Protein AF-0000000082826977 (afdb_homodimer)

pLDDT: mean 96.87, std 4.91, range [53.31, 98.94]

InterPro domains:
  IPR000182 GNAT domain [PF13302] (8-151)
  IPR000182 GNAT domain [PS51186] (21-172)
  IPR016181 Acyl-CoA N-acyltransferase [SSF55729] (2-175)
  IPR051531 N-acetyltransferase [PTHR43792] (2-177)

Foldseek 3Di:
DQDDDFKGKDFDDLVCLVLVLVLCVVCVVVVLQWDADDDPCCNDSVNSSVVSVVQVVCVVVVAKTKMFIATPVPRHGFKIKMWHRQDDDPQLETEIDMDGHPVCAPVCSLLRVVLRVVCCSCPVVVGFKYKYWGFPVPVRVVVSQVSSPKDWDDKDQLPDQRPNGRTITTMIMDGRPVVVVD/DQDDDFKGKDFDDLVCLVLVLVLCVVCVVVVLQWDDDDDPCCNDSVNSSVVSVVQVVCVVVVAKTKMFIATPVPRHGFKIKMWHRQDDDPQLETEIDMDGRPVCAPPCSLLRVVLRVVCCSCPVVVGFKYKYWGFPVPVRVVVSQVSSPKDWDDKDQLPDQRPNGRTITTMIMDGRPVVVVD

Radius of gyration: 22.19 Å; Cα contacts (8 Å, |Δi|>4): 682; chains: 2; bounding box: 46×65×46 Å

Sequence (364 aa):
MLKGKTIYVRPLQVENAEENLRLQSENRNFFEQFSMIRADDYYTVEGQRKRITEYQERLENDEEYHFGIFTVSDDTLIGTVSLFQIIRGALQTAFIGYFLDKAHNGKGLMTEAVRLVVDYAFHELKLHRIEAGVMPRNLGSMRVLEKAGFHKEGIARKNVKINGVWEDHQVLAILNPDDEQQMLKGKTIYVRPLQVENAEENLRLQSENRNFFEQFSMIRADDYYTVEGQRKRITEYQERLENDEEYHFGIFTVSDDTLIGTVSLFQIIRGALQTAFIGYFLDKAHNGKGLMTEAVRLVVDYAFHELKLHRIEAGVMPRNLGSMRVLEKAGFHKEGIARKNVKINGVWEDHQVLAILNPDDEQQ

Secondary structure (DSSP, 8-state):
-EE-SSEEEEE--GGGHHHHHHHHHHTHHHHTTSSPPPPGGGGSHHHHHHHHHHHHHHHHTTS-EEEEEEETTT--EEEEEEEEEEE-TT--EEEEEEEE-GGGTTSSHHHHHHHHHHHHHHHTS--SEEEEEE-TT-HHHHHHHHHHT-EEEEEEEEEEEETTEEEEEEEEEEE-HHHHT-/-EE-SSEEEEE--GGGHHHHHHHHHHTHHHHTTSSPPPPGGGGSHHHHHHHHHHHHHHHHTTS-EEEEEEETTT--EEEEEEEEEEE-TTS-EEEEEEEE-GGGTTSSHHHHHHHHHHHHHHHTS--SEEEEEE-TT-HHHHHHHHHHT-EEEEEEEEEEEETTEEEEEEEEEEE-HHHHT-

Organism: NCBI:txid227866

Solvent-accessible surface area (backbone atoms only — not comparable to full-atom values): 19128 Å² total; per-residue (Å²): 123,47,78,63,90,64,37,32,35,36,71,52,46,56,87,41,16,59,57,50,35,50,49,48,59,79,32,38,76,69,53,52,76,80,30,60,83,74,61,87,46,54,84,32,54,66,36,30,30,51,49,34,49,50,41,50,52,31,38,75,65,66,38,30,44,51,24,33,31,24,35,65,88,76,65,44,70,47,31,35,42,30,40,35,75,45,38,69,83,52,44,21,30,29,36,50,52,70,49,65,42,72,92,58,61,94,69,58,56,65,32,54,52,50,41,51,51,51,50,43,39,38,70,74,68,58,31,45,36,42,33,36,72,38,47,75,83,45,52,68,62,51,50,32,41,45,73,53,60,33,44,81,34,35,50,42,73,54,46,38,31,41,84,86,37,66,33,48,22,39,31,31,35,39,66,30,68,83,60,66,79,103,121,48,77,63,94,63,37,33,36,35,70,52,47,53,88,42,16,61,56,50,36,49,50,48,61,78,31,39,74,69,52,49,74,78,30,61,84,74,60,87,45,55,81,34,54,67,36,30,30,52,49,33,48,50,40,48,53,31,38,76,67,66,38,30,44,52,25,34,30,24,33,65,88,76,63,44,71,48,32,37,44,30,40,34,75,44,38,69,81,52,46,20,30,28,34,50,52,72,49,65,42,71,90,58,61,94,68,58,55,66,32,53,52,51,41,52,50,51,49,41,37,38,71,74,68,59,31,46,34,41,33,35,72,39,47,74,84,44,53,67,61,50,50,32,41,46,75,52,62,32,44,80,35,35,50,41,74,54,47,38,31,41,84,86,37,65,33,47,22,39,32,30,36,38,67,30,70,84,58,67,80,103

Nearest PDB structures (foldseek):
  3igr-assembly1_A  TM=9.566E-01  e=1.428E-20  Aliivibrio fischeri ES114
  6c37-assembly1_A  TM=9.287E-01  e=2.397E-19  Mycolicibacterium smegmatis MC2 155
  3fbu-assembly2_A  TM=8.389E-01  e=8.224E-16  Bacillus anthracis str. Sterne
  2vzy-assembly1_D  TM=8.570E-01  e=5.712E-12  Mycobacterium tuberculosis H37Rv
  2vzz-assembly1_D  TM=7.244E-01  e=2.340E-11  Mycobacterium tuberculosis H37Rv

Structure (mmCIF, N/CA/C/O backbone):
data_AF-0000000082826977-model_v1
#
loop_
_entity.id
_entity.type
_entity.pdbx_description
1 polymer 'GNAT family N-acetyltransferase'
#
loop_
_atom_site.group_PDB
_atom_site.id
_atom_site.type_symbol
_atom_site.label_atom_id
_atom_site.label_alt_id
_atom_site.label_comp_id
_atom_site.label_asym_id
_atom_site.label_entity_id
_atom_site.label_seq_id
_atom_site.pdbx_PDB_ins_code
_atom_site.Cartn_x
_atom_site.Cartn_y
_atom_site.Cartn_z
_atom_site.occupancy
_atom_site.B_iso_or_equiv
_atom_site.auth_seq_id
_atom_site.auth_comp_id
_atom_site.auth_asym_id
_atom_site.auth_atom_id
_atom_site.pdbx_PDB_model_num
ATOM 1 N N . MET A 1 1 ? 6.898 14.805 21.734 1 91.25 1 MET A N 1
ATOM 2 C CA . MET A 1 1 ? 6.789 16.062 20.984 1 91.25 1 MET A CA 1
ATOM 3 C C . MET A 1 1 ? 8.008 16.281 20.109 1 91.25 1 MET A C 1
ATOM 5 O O . MET A 1 1 ? 9.141 16.078 20.547 1 91.25 1 MET A O 1
ATOM 9 N N . LEU A 1 2 ? 7.703 16.594 18.797 1 94.25 2 LEU A N 1
ATOM 10 C CA . LEU A 1 2 ? 8.75 16.953 17.844 1 94.25 2 LEU A CA 1
ATOM 11 C C . LEU A 1 2 ? 8.758 18.453 17.562 1 94.25 2 LEU A C 1
ATOM 13 O O . LEU A 1 2 ? 7.809 18.984 17 1 94.25 2 LEU A O 1
ATOM 17 N N . LYS A 1 3 ? 9.82 19.078 17.953 1 96.12 3 LYS A N 1
ATOM 18 C CA . LYS A 1 3 ? 9.859 20.531 17.922 1 96.12 3 LYS A CA 1
ATOM 19 C C . LYS A 1 3 ? 10.656 21.031 16.719 1 96.12 3 LYS A C 1
ATOM 21 O O . LYS A 1 3 ? 11.758 20.547 16.453 1 96.12 3 LYS A O 1
ATOM 26 N N . GLY A 1 4 ? 9.977 21.953 15.977 1 95.94 4 GLY A N 1
ATOM 27 C CA . GLY A 1 4 ? 10.664 22.688 14.93 1 95.94 4 GLY A CA 1
ATOM 28 C C . GLY A 1 4 ? 10.969 24.125 15.312 1 95.94 4 GLY A C 1
ATOM 29 O O . GLY A 1 4 ? 11.281 24.406 16.469 1 95.94 4 GLY A O 1
ATOM 30 N N . LYS A 1 5 ? 11.008 25 14.281 1 95.75 5 LYS A N 1
ATOM 31 C CA . LYS A 1 5 ? 11.289 26.422 14.508 1 95.75 5 LYS A CA 1
ATOM 32 C C . LYS A 1 5 ? 10.016 27.203 14.82 1 95.75 5 LYS A C 1
ATOM 34 O O . LYS A 1 5 ? 9.961 27.938 15.805 1 95.75 5 LYS A O 1
ATOM 39 N N . THR A 1 6 ? 8.992 26.953 13.992 1 96.5 6 THR A N 1
ATOM 40 C CA . THR A 1 6 ? 7.773 27.75 14.078 1 96.5 6 THR A CA 1
ATOM 41 C C . THR A 1 6 ? 6.605 26.875 14.547 1 96.5 6 THR A C 1
ATOM 43 O O . THR A 1 6 ? 5.582 27.406 15.008 1 96.5 6 THR A O 1
ATOM 46 N N . ILE A 1 7 ? 6.789 25.594 14.43 1 98.56 7 ILE A N 1
ATOM 47 C CA . ILE A 1 7 ? 5.719 24.672 14.805 1 98.56 7 ILE A CA 1
ATOM 48 C C . ILE A 1 7 ? 6.301 23.5 15.586 1 98.56 7 ILE A C 1
ATOM 50 O O . ILE A 1 7 ? 7.52 23.312 15.617 1 98.56 7 ILE A O 1
ATOM 54 N N . TYR A 1 8 ? 5.473 22.797 16.266 1 98.5 8 TYR A N 1
ATOM 55 C CA . TYR A 1 8 ? 5.797 21.484 16.797 1 98.5 8 TYR A CA 1
ATOM 56 C C . TYR A 1 8 ? 4.695 20.484 16.484 1 98.5 8 TYR A C 1
ATOM 58 O O . TYR A 1 8 ? 3.57 20.875 16.156 1 98.5 8 TYR A O 1
ATOM 66 N N . VAL A 1 9 ? 5.043 19.234 16.531 1 98.5 9 VAL A N 1
ATOM 67 C CA . VAL A 1 9 ? 4.125 18.141 16.203 1 98.5 9 VAL A CA 1
ATOM 68 C C . VAL A 1 9 ? 4.035 17.172 17.375 1 98.5 9 VAL A C 1
ATOM 70 O O . VAL A 1 9 ? 5.043 16.859 18 1 98.5 9 VAL A O 1
ATOM 73 N N . ARG A 1 10 ? 2.848 16.75 17.641 1 98.44 10 ARG A N 1
ATOM 74 C CA . ARG A 1 10 ? 2.652 15.727 18.656 1 98.44 10 ARG A CA 1
ATOM 75 C C . ARG A 1 10 ? 1.395 14.906 18.375 1 98.44 10 ARG A C 1
ATOM 77 O O . ARG A 1 10 ? 0.475 15.391 17.703 1 98.44 10 ARG A O 1
ATOM 84 N N . PRO A 1 11 ? 1.352 13.664 18.891 1 98.56 11 PRO A N 1
ATOM 85 C CA . PRO A 1 11 ? 0.131 12.883 18.688 1 98.56 11 PRO A CA 1
ATOM 86 C C . PRO A 1 11 ? -1.121 13.594 19.188 1 98.56 11 PRO A C 1
ATOM 88 O O . PRO A 1 11 ? -1.087 14.234 20.234 1 98.56 11 PRO A O 1
ATOM 91 N N . LEU A 1 12 ? -2.166 13.516 18.438 1 98.69 12 LEU A N 1
ATOM 92 C CA . LEU A 1 12 ? -3.436 14.086 18.875 1 98.69 12 LEU A CA 1
ATOM 93 C C . LEU A 1 12 ? -3.945 13.375 20.125 1 98.69 12 LEU A C 1
ATOM 95 O O . LEU A 1 12 ? -3.826 12.148 20.25 1 98.69 12 LEU A O 1
ATOM 99 N N . GLN A 1 13 ? -4.473 14.141 20.969 1 98.19 13 GLN A N 1
ATOM 100 C CA . GLN A 1 13 ? -5.152 13.641 22.156 1 98.19 13 GLN A CA 1
ATOM 101 C C . GLN A 1 13 ? -6.645 13.945 22.109 1 98.19 13 GLN A C 1
ATOM 103 O O . GLN A 1 13 ? -7.078 14.836 21.359 1 98.19 13 GLN A O 1
ATOM 108 N N . VAL A 1 14 ? -7.332 13.18 22.906 1 98.31 14 VAL A N 1
ATOM 109 C CA . VAL A 1 14 ? -8.781 13.336 22.891 1 98.31 14 VAL A CA 1
ATOM 110 C C . VAL A 1 14 ? -9.156 14.781 23.219 1 98.31 14 VAL A C 1
ATOM 112 O O . VAL A 1 14 ? -10.125 15.32 22.688 1 98.31 14 VAL A O 1
ATOM 115 N N . GLU A 1 15 ? -8.359 15.43 23.984 1 97.94 15 GLU A N 1
ATOM 116 C CA . GLU A 1 15 ? -8.586 16.812 24.375 1 97.94 15 GLU A CA 1
ATOM 117 C C . GLU A 1 15 ? -8.484 17.75 23.172 1 97.94 15 GLU A C 1
ATOM 119 O O . GLU A 1 15 ? -8.922 18.906 23.25 1 97.94 15 GLU A O 1
ATOM 124 N N . ASN A 1 16 ? -7.906 17.281 22.109 1 98.56 16 ASN A N 1
ATOM 125 C CA . ASN A 1 16 ? -7.766 18.094 20.906 1 98.56 16 ASN A CA 1
ATOM 126 C C . ASN A 1 16 ? -9.016 18.031 20.031 1 98.56 16 ASN A C 1
ATOM 128 O O . ASN A 1 16 ? -9.086 18.672 18.984 1 98.56 16 ASN A O 1
ATOM 132 N N . ALA A 1 17 ? -10.031 17.344 20.422 1 98.56 17 ALA A N 1
ATOM 133 C CA . ALA A 1 17 ? -11.172 17.016 19.562 1 98.56 17 ALA A CA 1
ATOM 134 C C . ALA A 1 17 ? -11.859 18.281 19.062 1 98.56 17 ALA A C 1
ATOM 136 O O . ALA A 1 17 ? -12.156 18.406 17.875 1 98.56 17 ALA A O 1
ATOM 137 N N . GLU A 1 18 ? -12.078 19.219 19.953 1 98.44 18 GLU A N 1
ATOM 138 C CA . GLU A 1 18 ? -12.773 20.438 19.562 1 98.44 18 GLU A CA 1
ATOM 139 C C . GLU A 1 18 ? -11.93 21.281 18.609 1 98.44 18 GLU A C 1
ATOM 141 O O . GLU A 1 18 ? -12.445 21.828 17.641 1 98.44 18 GLU A O 1
ATOM 146 N N . GLU A 1 19 ? -10.703 21.406 18.922 1 98.38 19 GLU A N 1
ATOM 147 C CA . GLU A 1 19 ? -9.812 22.156 18.047 1 98.38 19 GLU A CA 1
ATOM 148 C C . GLU A 1 19 ? -9.711 21.5 16.672 1 98.38 19 GLU A C 1
ATOM 150 O O . GLU A 1 19 ? -9.68 22.188 15.656 1 98.38 19 GLU A O 1
ATOM 155 N N . ASN A 1 20 ? -9.625 20.188 16.703 1 98.56 20 ASN A N 1
ATOM 156 C CA . ASN A 1 20 ? -9.555 19.469 15.43 1 98.56 20 ASN A CA 1
ATOM 157 C C . ASN A 1 20 ? -10.844 19.641 14.633 1 98.56 20 ASN A C 1
ATOM 159 O O . ASN A 1 20 ? -10.812 19.766 13.406 1 98.56 20 ASN A O 1
ATOM 163 N N . LEU A 1 21 ? -11.953 19.594 15.367 1 98.44 21 LEU A N 1
ATOM 164 C CA . LEU A 1 21 ? -13.227 19.828 14.711 1 98.44 21 LEU A CA 1
ATOM 165 C C . LEU A 1 21 ?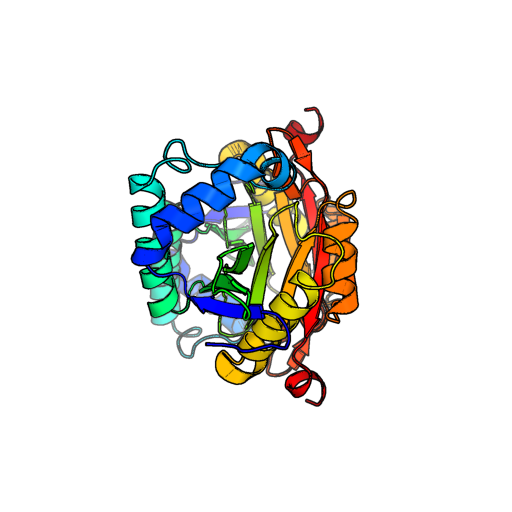 -13.25 21.219 14.055 1 98.44 21 LEU A C 1
ATOM 167 O O . LEU A 1 21 ? -13.688 21.359 12.906 1 98.44 21 LEU A O 1
ATOM 171 N N . ARG A 1 22 ? -12.82 22.172 14.75 1 98.12 22 ARG A N 1
ATOM 172 C CA . ARG A 1 22 ? -12.766 23.531 14.211 1 98.12 22 ARG A CA 1
ATOM 173 C C . ARG A 1 22 ? -11.906 23.594 12.953 1 98.12 22 ARG A C 1
ATOM 175 O O . ARG A 1 22 ? -12.336 24.125 11.922 1 98.12 22 ARG A O 1
ATOM 182 N N . LEU A 1 23 ? -10.742 23.047 13.016 1 98.5 23 LEU A N 1
ATOM 183 C CA . LEU A 1 23 ? -9.812 23 11.891 1 98.5 23 LEU A CA 1
ATOM 184 C C . LEU A 1 23 ? -10.461 22.359 10.672 1 98.5 23 LEU A C 1
ATOM 186 O O . LEU A 1 23 ? -10.422 22.922 9.578 1 98.5 23 LEU A O 1
ATOM 190 N N . GLN A 1 24 ? -11.07 21.172 10.891 1 97.88 24 GLN A N 1
ATOM 191 C CA . GLN A 1 24 ? -11.68 20.422 9.805 1 97.88 24 GLN A CA 1
ATOM 192 C C . GLN A 1 24 ? -12.891 21.141 9.234 1 97.88 24 GLN A C 1
ATOM 194 O O . GLN A 1 24 ? -13.07 21.203 8.016 1 97.88 24 GLN A O 1
ATOM 199 N N . SER A 1 25 ? -13.664 21.75 10.117 1 97.44 25 SER A N 1
ATOM 200 C CA . SER A 1 25 ? -14.891 22.406 9.695 1 97.44 25 SER A CA 1
ATOM 201 C C . SER A 1 25 ? -14.586 23.688 8.922 1 97.44 25 SER A C 1
ATOM 203 O O . SER A 1 25 ? -15.172 23.938 7.867 1 97.44 25 SER A O 1
ATOM 205 N N . GLU A 1 26 ? -13.703 24.438 9.406 1 97.88 26 GLU A N 1
ATOM 206 C CA . GLU A 1 26 ? -13.359 25.703 8.781 1 97.88 26 GLU A CA 1
ATOM 207 C C . GLU A 1 26 ? -12.695 25.484 7.422 1 97.88 26 GLU A C 1
ATOM 209 O O . GLU A 1 26 ? -12.742 26.359 6.555 1 97.88 26 GLU A O 1
ATOM 214 N N . ASN A 1 27 ? -12.086 24.312 7.266 1 97.94 27 ASN A N 1
ATOM 215 C CA . ASN A 1 27 ? -11.344 24.031 6.039 1 97.94 27 ASN A CA 1
ATOM 216 C C . ASN A 1 27 ? -12.008 22.922 5.227 1 97.94 27 ASN A C 1
ATOM 218 O O . ASN A 1 27 ? -11.367 22.312 4.371 1 97.94 27 ASN A O 1
ATOM 222 N N . ARG A 1 28 ? -13.203 22.609 5.5 1 96.44 28 ARG A N 1
ATOM 223 C CA . ARG A 1 28 ? -13.891 21.438 4.941 1 96.44 28 ARG A CA 1
ATOM 224 C C . ARG A 1 28 ? -13.812 21.438 3.42 1 96.44 28 ARG A C 1
ATOM 226 O O . ARG A 1 28 ? -13.359 20.469 2.816 1 96.44 28 ARG A O 1
ATOM 233 N N . ASN A 1 29 ? -14.172 22.562 2.773 1 95.69 29 ASN A N 1
ATOM 234 C CA . ASN A 1 29 ? -14.172 22.641 1.316 1 95.69 29 ASN A CA 1
ATOM 235 C C . ASN A 1 29 ? -12.766 22.5 0.746 1 95.69 29 ASN A C 1
ATOM 237 O O . ASN A 1 29 ? -12.57 21.875 -0.3 1 95.69 29 ASN A O 1
ATOM 241 N N . PHE A 1 30 ? -11.914 2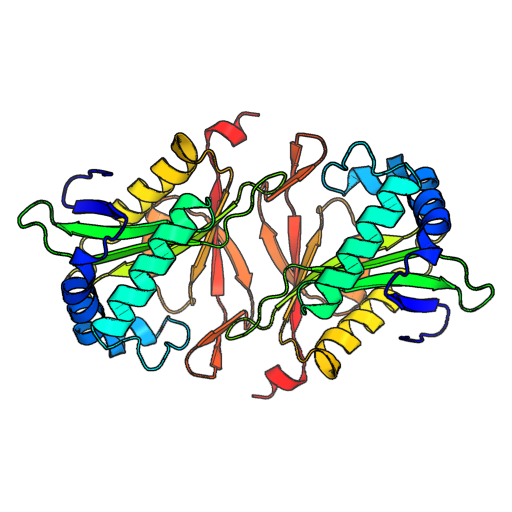3.109 1.435 1 96.62 30 PHE A N 1
ATOM 242 C CA . PHE A 1 30 ? -10.523 23.078 0.984 1 96.62 30 PHE A CA 1
ATOM 243 C C . PHE A 1 30 ? -9.953 21.672 1.115 1 96.62 30 PHE A C 1
ATOM 245 O O . PHE A 1 30 ? -9.359 21.141 0.17 1 96.62 30 PHE A O 1
ATOM 252 N N . PHE A 1 31 ? -10.109 20.984 2.277 1 96.5 31 PHE A N 1
ATOM 253 C CA . PHE A 1 31 ? -9.539 19.656 2.557 1 96.5 31 PHE A CA 1
ATOM 254 C C . PHE A 1 31 ? -10.211 18.594 1.702 1 96.5 31 PHE A C 1
ATOM 256 O O . PHE A 1 31 ? -9.539 17.688 1.201 1 96.5 31 PHE A O 1
ATOM 263 N N . GLU A 1 32 ? -11.445 18.688 1.447 1 94.56 32 GLU A N 1
ATOM 264 C CA . GLU A 1 32 ? -12.203 17.609 0.811 1 94.56 32 GLU A CA 1
ATOM 265 C C . GLU A 1 32 ? -11.906 17.531 -0.685 1 94.56 32 GLU A C 1
ATOM 267 O O . GLU A 1 32 ? -12.258 16.562 -1.345 1 94.56 32 GLU A O 1
ATOM 272 N N . GLN A 1 33 ? -11.211 18.5 -1.229 1 94.25 33 GLN A N 1
ATOM 273 C CA . GLN A 1 33 ? -10.781 18.453 -2.623 1 94.25 33 GLN A CA 1
ATOM 274 C C . GLN A 1 33 ? -9.727 17.359 -2.836 1 94.25 33 GLN A C 1
ATOM 276 O O . GLN A 1 33 ? -9.523 16.906 -3.961 1 94.25 33 GLN A O 1
ATOM 281 N N . PHE A 1 34 ? -9.078 16.984 -1.756 1 93.75 34 PHE A N 1
ATOM 282 C CA . PHE A 1 34 ? -7.938 16.094 -1.896 1 93.75 34 PHE A CA 1
ATOM 283 C C . PHE A 1 34 ? -8.055 14.898 -0.949 1 93.75 34 PHE A C 1
ATOM 285 O O . PHE A 1 34 ? -7.086 14.18 -0.723 1 93.75 34 PHE A O 1
ATOM 292 N N . SER A 1 35 ? -9.195 14.781 -0.372 1 92.31 35 SER A N 1
ATOM 293 C CA . SER A 1 35 ? -9.367 13.734 0.632 1 92.31 35 SER A CA 1
ATOM 294 C C . SER A 1 35 ? -10.398 12.703 0.186 1 92.31 35 SER A C 1
ATOM 296 O O . SER A 1 35 ? -11.273 13 -0.629 1 92.31 35 SER A O 1
ATOM 298 N N . MET A 1 36 ? -10.281 11.492 0.769 1 92.06 36 MET A N 1
ATOM 299 C CA . MET A 1 36 ? -11.32 10.477 0.629 1 92.06 36 MET A CA 1
ATOM 300 C C . MET A 1 36 ? -12.602 10.906 1.346 1 92.06 36 MET A C 1
ATOM 302 O O . MET A 1 36 ? -12.594 11.859 2.125 1 92.06 36 MET A O 1
ATOM 306 N N . ILE A 1 37 ? -13.609 10.297 1.07 1 88.19 37 ILE A N 1
ATOM 307 C CA . ILE A 1 37 ? -14.891 10.625 1.668 1 88.19 37 ILE A CA 1
ATOM 308 C C . ILE A 1 37 ? -14.828 10.422 3.18 1 88.19 37 ILE A C 1
ATOM 310 O O . ILE A 1 37 ? -14.289 9.422 3.656 1 88.19 37 ILE A O 1
ATOM 314 N N . ARG A 1 38 ? -15.438 11.438 3.852 1 90 38 ARG A N 1
ATOM 315 C CA . ARG A 1 38 ? -15.469 11.398 5.312 1 90 38 ARG A CA 1
ATOM 316 C C . ARG A 1 38 ? -16.797 10.836 5.82 1 90 38 ARG A C 1
ATOM 318 O O . ARG A 1 38 ? -17.828 11.031 5.188 1 90 38 ARG A O 1
ATOM 325 N N . ALA A 1 39 ? -16.734 10.242 6.93 1 88.38 39 ALA A N 1
ATOM 326 C CA . ALA A 1 39 ? -17.922 9.695 7.562 1 88.38 39 ALA A CA 1
ATOM 327 C C . ALA A 1 39 ? -18.859 10.812 8.016 1 88.38 39 ALA A C 1
ATOM 329 O O . ALA A 1 39 ? -18.438 11.953 8.188 1 88.38 39 ALA A O 1
ATOM 330 N N . ASP A 1 40 ? -20 10.453 8.297 1 88.25 40 ASP A N 1
ATOM 331 C CA . ASP A 1 40 ? -21.062 11.406 8.633 1 88.25 40 ASP A CA 1
ATOM 332 C C . ASP A 1 40 ? -20.734 12.148 9.93 1 88.25 40 ASP A C 1
ATOM 334 O O . ASP A 1 40 ? -21.078 13.32 10.086 1 88.25 40 ASP A O 1
ATOM 338 N N . ASP A 1 41 ? -20.109 11.445 10.75 1 94.5 41 ASP A N 1
ATOM 339 C CA . ASP A 1 41 ? -19.875 12.023 12.07 1 94.5 41 ASP A CA 1
ATOM 340 C C . ASP A 1 41 ? -18.516 12.695 12.156 1 94.5 41 ASP A C 1
ATOM 342 O O . ASP A 1 41 ? -18.047 13.047 13.242 1 94.5 41 ASP A O 1
ATOM 346 N N . TYR A 1 42 ? -17.922 12.867 11.047 1 96 42 TYR A N 1
ATOM 347 C CA . TYR A 1 42 ? -16.594 13.461 11.008 1 96 42 TYR A CA 1
ATOM 348 C C . TYR A 1 42 ? -16.625 14.906 11.5 1 96 42 TYR A C 1
ATOM 350 O O . TYR A 1 42 ? -15.688 15.367 12.141 1 96 42 TYR A O 1
ATOM 358 N N . TYR A 1 43 ? -17.75 15.516 11.328 1 97.19 43 TYR A N 1
ATOM 359 C CA . TYR A 1 43 ? -17.844 16.938 11.648 1 97.19 43 TYR A CA 1
ATOM 360 C C . TYR A 1 43 ? -18.688 17.156 12.898 1 97.19 43 TYR A C 1
ATOM 362 O O . TYR A 1 43 ? -19.516 18.078 12.938 1 97.19 43 TYR A O 1
ATOM 370 N N . THR A 1 44 ? -18.531 16.297 13.82 1 98 44 THR A N 1
ATOM 371 C CA . THR A 1 44 ? -19.062 16.438 15.172 1 98 44 THR A CA 1
ATOM 372 C C . THR A 1 44 ? -17.969 16.25 16.219 1 98 44 THR A C 1
ATOM 374 O O . THR A 1 44 ? -16.953 15.594 15.945 1 98 44 THR A O 1
ATOM 377 N N . VAL A 1 45 ? -18.188 16.812 17.328 1 97.62 45 VAL A N 1
ATOM 378 C CA . VAL A 1 45 ? -17.188 16.688 18.391 1 97.62 45 VAL A CA 1
ATOM 379 C C . VAL A 1 45 ? -17.094 15.227 18.828 1 97.62 45 VAL A C 1
ATOM 381 O O . VAL A 1 45 ? -15.992 14.711 19.062 1 97.62 45 VAL A O 1
ATOM 384 N N . GLU A 1 46 ? -18.172 14.578 18.922 1 97.81 46 GLU A N 1
ATOM 385 C CA . GLU A 1 46 ? -18.203 13.172 19.297 1 97.81 46 GLU A CA 1
ATOM 386 C C . GLU A 1 46 ? -17.469 12.312 18.281 1 97.81 46 GLU A C 1
ATOM 388 O O . GLU A 1 46 ? -16.734 11.391 18.641 1 97.81 46 GLU A O 1
ATOM 393 N N . GLY A 1 47 ? -17.719 12.602 17.062 1 98.06 47 GLY A N 1
ATOM 394 C CA . GLY A 1 47 ? -17.031 11.891 16 1 98.06 47 GLY A CA 1
ATOM 395 C C . GLY A 1 47 ? -15.523 12.078 16.047 1 98.06 47 GLY A C 1
ATOM 396 O O . GLY A 1 47 ? -14.766 11.125 15.875 1 98.06 47 GLY A O 1
ATOM 397 N N . GLN A 1 48 ? -15.109 13.289 16.281 1 98.25 48 GLN A N 1
ATOM 398 C CA . GLN A 1 48 ? -13.688 13.578 16.391 1 98.25 48 GLN A CA 1
ATOM 399 C C . GLN A 1 48 ? -13.07 12.867 17.594 1 98.25 48 GLN A C 1
ATOM 401 O O . GLN A 1 48 ? -11.984 12.297 17.5 1 98.25 48 GLN A O 1
ATOM 406 N N . ARG A 1 49 ? -13.75 12.906 18.734 1 98.56 49 ARG A N 1
ATOM 407 C CA . ARG A 1 49 ? -13.273 12.219 19.922 1 98.56 49 ARG A CA 1
ATOM 408 C C . ARG A 1 49 ? -13.102 10.719 19.656 1 98.56 49 ARG A C 1
ATOM 410 O O . ARG A 1 49 ? -12.094 10.125 20.062 1 98.56 49 ARG A O 1
ATOM 417 N N . LYS A 1 50 ? -14.094 10.219 19.078 1 98.25 50 LYS A N 1
ATOM 418 C CA . LYS A 1 50 ? -14.047 8.797 18.75 1 98.25 50 LYS A CA 1
ATOM 419 C C . LYS A 1 50 ? -12.852 8.484 17.844 1 98.25 50 LYS A C 1
ATOM 421 O O . LYS A 1 50 ? -12.109 7.535 18.094 1 98.25 50 LYS A O 1
ATOM 426 N N . ARG A 1 51 ? -12.648 9.227 16.828 1 98 51 ARG A N 1
ATOM 427 C CA . ARG A 1 51 ? -11.562 9.008 15.875 1 98 51 ARG A CA 1
ATOM 428 C C . ARG A 1 51 ? -10.203 9.164 16.547 1 98 51 ARG A C 1
ATOM 430 O O . ARG A 1 51 ? -9.305 8.344 16.328 1 98 51 ARG A O 1
ATOM 437 N N . ILE A 1 52 ? -10.07 10.18 17.344 1 98.62 52 ILE A N 1
ATOM 438 C CA . ILE A 1 52 ? -8.789 10.422 18 1 98.62 52 ILE A CA 1
ATOM 439 C C . ILE A 1 52 ? -8.484 9.289 18.969 1 98.62 52 ILE A C 1
ATOM 441 O O . ILE A 1 52 ? -7.336 8.867 19.109 1 98.62 52 ILE A O 1
ATOM 445 N N . THR A 1 53 ? -9.477 8.805 19.641 1 98.62 53 THR A N 1
ATOM 446 C CA . THR A 1 53 ? -9.305 7.641 20.516 1 98.62 53 THR A CA 1
ATOM 447 C C . THR A 1 53 ? -8.82 6.438 19.703 1 98.62 53 THR A C 1
ATOM 449 O O . THR A 1 53 ? -7.906 5.727 20.141 1 98.62 53 THR A O 1
ATOM 452 N N . GLU A 1 54 ? -9.406 6.246 18.594 1 98.25 54 GLU A N 1
ATOM 453 C CA . GLU A 1 54 ? -8.977 5.164 17.719 1 98.25 54 GLU A CA 1
ATOM 454 C C . GLU A 1 54 ? -7.543 5.375 17.234 1 98.25 54 GLU A C 1
ATOM 456 O O . GLU A 1 54 ? -6.777 4.418 17.109 1 98.25 54 GLU A O 1
ATOM 461 N N . TYR A 1 55 ? -7.234 6.629 16.938 1 98.19 55 TYR A N 1
ATOM 462 C CA . TYR A 1 55 ? -5.863 6.945 16.547 1 98.19 55 TYR A CA 1
ATOM 463 C C . TYR A 1 55 ? -4.879 6.535 17.641 1 98.19 55 TYR A C 1
ATOM 465 O O . TYR A 1 55 ? -3.814 5.984 17.344 1 98.19 55 TYR A O 1
ATOM 473 N N . GLN A 1 56 ? -5.23 6.832 18.859 1 97.94 56 GLN A N 1
ATOM 474 C CA . GLN A 1 56 ? -4.363 6.496 19.984 1 97.94 56 GLN A CA 1
ATOM 475 C C . GLN A 1 56 ? -4.176 4.984 20.109 1 97.94 56 GLN A C 1
ATOM 477 O O . GLN A 1 56 ? -3.08 4.512 20.406 1 97.94 56 GLN A O 1
ATOM 482 N N . GLU A 1 57 ? -5.199 4.273 19.891 1 98.12 57 GLU A N 1
ATOM 483 C CA . GLU A 1 57 ? -5.113 2.816 19.906 1 98.12 57 GLU A CA 1
ATOM 484 C C . GLU A 1 57 ? -4.203 2.299 18.797 1 98.12 57 GLU A C 1
ATOM 486 O O . GLU A 1 57 ? -3.391 1.399 19.031 1 98.12 57 GLU A O 1
ATOM 491 N N . ARG A 1 58 ? -4.336 2.842 17.625 1 98 58 ARG A N 1
ATOM 492 C CA . ARG A 1 58 ? -3.52 2.432 16.484 1 98 58 ARG A CA 1
ATOM 493 C C . ARG A 1 58 ? -2.051 2.77 16.719 1 98 58 ARG A C 1
ATOM 495 O O . ARG A 1 58 ? -1.162 2.043 16.266 1 98 58 ARG A O 1
ATOM 502 N N . LEU A 1 59 ? -1.852 3.928 17.344 1 97.81 59 LEU A N 1
ATOM 503 C CA . LEU A 1 59 ? -0.497 4.32 17.719 1 97.81 59 LEU A CA 1
ATOM 504 C C . LEU A 1 59 ? 0.126 3.293 18.656 1 97.81 59 LEU A C 1
ATOM 506 O O . LEU A 1 59 ? 1.26 2.855 18.438 1 97.81 59 LEU A O 1
ATOM 510 N N . GLU A 1 60 ? -0.59 2.818 19.609 1 97.56 60 GLU A N 1
ATOM 511 C CA . GLU A 1 60 ? -0.113 1.836 20.578 1 97.56 60 GLU A CA 1
ATOM 512 C C . GLU A 1 60 ? 0.2 0.504 19.906 1 97.56 60 GLU A C 1
ATOM 514 O O . GLU A 1 60 ? 1.092 -0.226 20.344 1 97.56 60 GLU A O 1
ATOM 519 N N . ASN A 1 61 ? -0.466 0.277 18.859 1 97.69 61 ASN A N 1
ATOM 520 C CA . ASN A 1 61 ? -0.288 -0.984 18.156 1 97.69 61 ASN A CA 1
ATOM 521 C C . ASN A 1 61 ? 0.706 -0.843 17 1 97.69 61 ASN A C 1
ATOM 523 O O . ASN A 1 61 ? 0.854 -1.757 16.188 1 97.69 61 ASN A O 1
ATOM 527 N N . ASP A 1 62 ? 1.3 0.312 16.828 1 98.12 62 ASP A N 1
ATOM 528 C CA . ASP A 1 62 ? 2.301 0.571 15.805 1 98.12 62 ASP A CA 1
ATOM 529 C C . ASP A 1 62 ? 1.701 0.436 14.406 1 98.12 62 ASP A C 1
ATOM 531 O O . ASP A 1 62 ? 2.336 -0.111 13.5 1 98.12 62 ASP A O 1
ATOM 535 N N . GLU A 1 63 ? 0.484 0.891 14.234 1 97.69 63 GLU A N 1
ATOM 536 C CA . GLU A 1 63 ? -0.218 0.761 12.961 1 97.69 63 GLU A CA 1
ATOM 537 C C . GLU A 1 63 ? -0.281 2.098 12.227 1 97.69 63 GLU A C 1
ATOM 539 O O . GLU A 1 63 ? -0.15 2.145 11.008 1 97.69 63 GLU A O 1
ATOM 544 N N . GLU A 1 64 ? -0.512 3.113 12.992 1 98.62 64 GLU A N 1
ATOM 545 C CA . GLU A 1 64 ? -0.623 4.473 12.469 1 98.62 64 GLU A CA 1
ATOM 546 C C . GLU A 1 64 ? -0.222 5.504 13.523 1 98.62 64 GLU A C 1
ATOM 548 O O . GLU A 1 64 ? -0.316 5.242 14.727 1 98.62 64 GLU A O 1
ATOM 553 N N . TYR A 1 65 ? 0.197 6.633 13.109 1 98.69 65 TYR A N 1
ATOM 554 C CA . TYR A 1 65 ? 0.56 7.773 13.938 1 98.69 65 TYR A CA 1
ATOM 555 C C . TYR A 1 65 ? -0.083 9.055 13.414 1 98.69 65 TYR A C 1
ATOM 557 O O . TYR A 1 65 ? 0.206 9.492 12.297 1 98.69 65 TYR A O 1
ATOM 565 N N . HIS A 1 66 ? -0.941 9.625 14.18 1 98.75 66 HIS A N 1
ATOM 566 C CA . HIS A 1 66 ? -1.647 10.844 13.805 1 98.75 66 HIS A CA 1
ATOM 567 C C . HIS A 1 66 ? -1.244 12.016 14.695 1 98.75 66 HIS A C 1
ATOM 569 O O . HIS A 1 66 ? -1.546 12.023 15.891 1 98.75 66 HIS A O 1
AT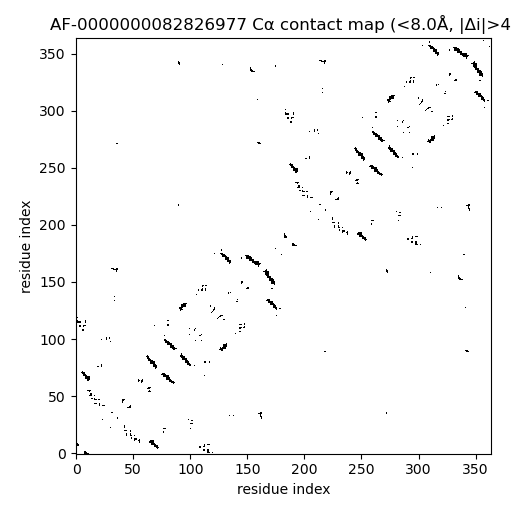OM 575 N N . PHE A 1 67 ? -0.645 12.992 14.086 1 98.81 67 PHE A N 1
ATOM 576 C CA . PHE A 1 67 ? -0.095 14.133 14.805 1 98.81 67 PHE A CA 1
ATOM 577 C C . PHE A 1 67 ? -0.885 15.398 14.492 1 98.81 67 PHE A C 1
ATOM 579 O O . PHE A 1 67 ? -1.348 15.586 13.367 1 98.81 67 PHE A O 1
ATOM 586 N N . GLY A 1 68 ? -0.959 16.203 15.5 1 98.88 68 GLY A N 1
ATOM 587 C CA . GLY A 1 68 ? -1.313 17.594 15.266 1 98.88 68 GLY A CA 1
ATOM 588 C C . GLY A 1 68 ? -0.11 18.484 15.031 1 98.88 68 GLY A C 1
ATOM 589 O O . GLY A 1 68 ? 0.97 18.234 15.57 1 98.88 68 GLY A O 1
ATOM 590 N N . ILE A 1 69 ? -0.316 19.5 14.211 1 98.88 69 ILE A N 1
ATOM 591 C CA . ILE A 1 69 ? 0.664 20.562 14.008 1 98.88 69 ILE A CA 1
ATOM 592 C C . ILE A 1 69 ? 0.252 21.797 14.789 1 98.88 69 ILE A C 1
ATOM 594 O O . ILE A 1 69 ? -0.826 22.359 14.57 1 98.88 69 ILE A O 1
ATOM 598 N N . PHE A 1 70 ? 1.115 22.234 15.648 1 98.81 70 PHE A N 1
ATOM 599 C CA . PHE A 1 70 ? 0.802 23.344 16.547 1 98.81 70 PHE A CA 1
ATOM 600 C C . PHE A 1 70 ? 1.81 24.469 16.375 1 98.81 70 PHE A C 1
ATOM 602 O O . PHE A 1 70 ? 3.01 24.219 16.234 1 98.81 70 PHE A O 1
ATOM 609 N N . THR A 1 71 ? 1.28 25.672 16.391 1 98.06 71 THR A N 1
ATOM 610 C CA . THR A 1 71 ? 2.188 26.812 16.375 1 98.06 71 THR A CA 1
ATOM 611 C C . THR A 1 71 ? 2.9 26.953 17.719 1 98.06 71 THR A C 1
ATOM 613 O O . THR A 1 71 ? 2.285 26.781 18.781 1 98.06 71 THR A O 1
ATOM 616 N N . VAL A 1 72 ? 4.176 27.25 17.641 1 97.25 72 VAL A N 1
ATOM 617 C CA . VAL A 1 72 ? 4.965 27.422 18.859 1 97.25 72 VAL A CA 1
ATOM 618 C C . VAL A 1 72 ? 4.508 28.672 19.594 1 97.25 72 VAL A C 1
ATOM 620 O O . VAL A 1 72 ? 4.488 28.719 20.828 1 97.25 72 VAL A O 1
ATOM 623 N N . SER A 1 73 ? 4.047 29.656 18.891 1 96.19 73 SER A N 1
ATOM 624 C CA . SER A 1 73 ? 3.738 30.984 19.422 1 96.19 73 SER A CA 1
ATOM 625 C C . SER A 1 73 ? 2.518 30.938 20.328 1 96.19 73 SER A C 1
ATOM 627 O O . SER A 1 73 ? 2.48 31.609 21.359 1 96.19 73 SER A O 1
ATOM 629 N N . ASP A 1 74 ? 1.493 30.125 20.016 1 96.56 74 ASP A N 1
ATOM 630 C CA . ASP A 1 74 ? 0.271 30.219 20.812 1 96.56 74 ASP A CA 1
ATOM 631 C C . ASP A 1 74 ? -0.388 28.859 20.969 1 96.56 74 ASP A C 1
ATOM 633 O O . ASP A 1 74 ? -1.547 28.766 21.391 1 96.56 74 ASP A O 1
ATOM 637 N N . ASP A 1 75 ? 0.277 27.781 20.516 1 97.12 75 ASP A N 1
ATOM 638 C CA . ASP A 1 75 ? -0.158 26.406 20.719 1 97.12 75 ASP A CA 1
ATOM 639 C C . ASP A 1 75 ? -1.466 26.125 19.984 1 97.12 75 ASP A C 1
ATOM 641 O O . ASP A 1 75 ? -2.311 25.375 20.453 1 97.12 75 ASP A O 1
ATOM 645 N N . THR A 1 76 ? -1.621 26.797 18.844 1 97.75 76 THR A N 1
ATOM 646 C CA . THR A 1 76 ? -2.83 26.609 18.047 1 97.75 76 THR A CA 1
ATOM 647 C C . THR A 1 76 ? -2.672 25.438 17.078 1 97.75 76 THR A C 1
ATOM 649 O O . THR A 1 76 ? -1.638 25.297 16.422 1 97.75 76 THR A O 1
ATOM 652 N N . LEU A 1 77 ? -3.699 24.531 17.078 1 98.75 77 LEU A N 1
ATOM 653 C CA . LEU A 1 77 ? -3.723 23.453 16.094 1 98.75 77 LEU A CA 1
ATOM 654 C C . LEU A 1 77 ? -4.02 24 14.695 1 98.75 77 LEU A C 1
ATOM 656 O O . LEU A 1 77 ? -5.117 24.5 14.438 1 98.75 77 LEU A O 1
ATOM 660 N N . ILE A 1 78 ? -3.025 23.875 13.75 1 98.81 78 ILE A N 1
ATOM 661 C CA . ILE A 1 78 ? -3.211 24.516 12.453 1 98.81 78 ILE A CA 1
ATOM 662 C C . ILE A 1 78 ? -3.156 23.469 11.344 1 98.81 78 ILE A C 1
ATOM 664 O O . ILE A 1 78 ? -3.25 23.797 10.164 1 98.81 78 ILE A O 1
ATOM 668 N N . GLY A 1 79 ? -2.949 22.188 11.664 1 98.81 79 GLY A N 1
ATOM 669 C CA . GLY A 1 79 ? -2.881 21.109 10.68 1 98.81 79 GLY A CA 1
ATOM 670 C C . GLY A 1 79 ? -2.635 19.75 11.297 1 98.81 79 GLY A C 1
ATOM 671 O O . GLY A 1 79 ? -2.568 19.625 12.523 1 98.81 79 GLY A O 1
ATOM 672 N N . THR A 1 80 ? -2.607 18.75 10.477 1 98.81 80 THR A N 1
ATOM 673 C CA . THR A 1 80 ? -2.305 17.391 10.883 1 98.81 80 THR A CA 1
ATOM 674 C C . THR A 1 80 ? -1.319 16.734 9.914 1 98.81 80 THR A C 1
ATOM 676 O O . THR A 1 80 ? -1.255 17.109 8.742 1 98.81 80 THR A O 1
ATOM 679 N N . VAL A 1 81 ? -0.541 15.891 10.375 1 98.88 81 VAL A N 1
ATOM 680 C CA . VAL A 1 81 ? 0.336 15.031 9.586 1 98.88 81 VAL A CA 1
ATOM 681 C C . VAL A 1 81 ? 0.322 13.609 10.164 1 98.88 81 VAL A C 1
ATOM 683 O O . VAL A 1 81 ? 0.394 13.43 11.375 1 98.88 81 VAL A O 1
ATOM 686 N N . SER A 1 82 ? 0.187 12.633 9.297 1 98.75 82 SER A N 1
ATOM 687 C CA . SER A 1 82 ? -0.013 11.266 9.766 1 98.75 82 SER A CA 1
ATOM 688 C C . SER A 1 82 ? 0.851 10.281 8.992 1 98.75 82 SER A C 1
ATOM 690 O O . SER A 1 82 ? 1.133 10.492 7.809 1 98.75 82 SER A O 1
ATOM 692 N N . LEU A 1 83 ? 1.345 9.281 9.633 1 98.81 83 LEU A N 1
ATOM 693 C CA . LEU A 1 83 ? 1.862 8.047 9.055 1 98.81 83 LEU A CA 1
ATOM 694 C C . LEU A 1 83 ? 0.832 6.926 9.156 1 98.81 83 LEU A C 1
ATOM 696 O O . LEU A 1 83 ? 0.343 6.625 10.25 1 98.81 83 LEU A O 1
ATOM 700 N N . PHE A 1 84 ? 0.5 6.309 8.055 1 98 84 PHE A N 1
ATOM 701 C CA . PHE A 1 84 ? -0.525 5.273 8.086 1 98 84 PHE A CA 1
ATOM 702 C C . PHE A 1 84 ? -0.152 4.117 7.164 1 98 84 PHE A C 1
ATOM 704 O O . PHE A 1 84 ? 0.804 4.211 6.395 1 98 84 PHE A O 1
ATOM 711 N N . GLN A 1 85 ? -0.839 2.98 7.379 1 96.69 85 GLN A N 1
ATOM 712 C CA . GLN A 1 85 ? -0.526 1.739 6.676 1 96.69 85 GLN A CA 1
ATOM 713 C C . GLN A 1 85 ? 0.925 1.329 6.906 1 96.69 85 GLN A C 1
ATOM 715 O O . GLN A 1 85 ? 1.656 1.051 5.953 1 96.69 85 GLN A O 1
ATOM 720 N N . ILE A 1 86 ? 1.321 1.369 8.133 1 98.06 86 ILE A N 1
ATOM 721 C CA . ILE A 1 86 ? 2.672 0.939 8.484 1 98.06 86 ILE A CA 1
ATOM 722 C C . ILE A 1 86 ? 2.801 -0.568 8.281 1 98.06 86 ILE A C 1
ATOM 724 O O . ILE A 1 86 ? 1.956 -1.338 8.742 1 98.06 86 ILE A O 1
ATOM 728 N N . ILE A 1 87 ? 3.729 -0.953 7.574 1 96.88 87 ILE A N 1
ATOM 729 C CA . ILE A 1 87 ? 4.051 -2.361 7.375 1 96.88 87 ILE A CA 1
ATOM 730 C C . ILE A 1 87 ? 5.48 -2.635 7.84 1 96.88 87 ILE A C 1
ATOM 732 O O . ILE A 1 87 ? 6.41 -1.92 7.457 1 96.88 87 ILE A O 1
ATOM 736 N N . ARG A 1 88 ? 5.562 -3.598 8.719 1 97.06 88 ARG A N 1
ATOM 737 C CA . ARG A 1 88 ? 6.867 -3.998 9.234 1 97.06 88 ARG A CA 1
ATOM 738 C C . ARG A 1 88 ? 7.43 -5.176 8.445 1 97.06 88 ARG A C 1
ATOM 740 O O . ARG A 1 88 ? 6.895 -5.535 7.395 1 97.06 88 ARG A O 1
ATOM 747 N N . GLY A 1 89 ? 8.586 -5.723 8.969 1 95.19 89 GLY A N 1
ATOM 748 C CA . GLY A 1 89 ? 9.211 -6.844 8.281 1 95.19 89 GLY A CA 1
ATOM 749 C C . GLY A 1 89 ? 10.031 -6.422 7.082 1 95.19 89 GLY A C 1
ATOM 750 O O . GLY A 1 89 ? 10.891 -5.543 7.188 1 95.19 89 GLY A O 1
ATOM 751 N N . ALA A 1 90 ? 9.711 -7.07 5.934 1 95.38 90 ALA A N 1
ATOM 752 C CA . ALA A 1 90 ? 10.562 -6.91 4.758 1 95.38 90 ALA A CA 1
ATOM 753 C C . ALA A 1 90 ? 10.273 -5.59 4.047 1 95.38 90 ALA A C 1
ATOM 755 O O . ALA A 1 90 ? 10.984 -5.207 3.119 1 95.38 90 ALA A O 1
ATOM 756 N N . LEU A 1 91 ? 9.273 -4.832 4.469 1 96.25 91 LEU A N 1
ATOM 757 C CA . LEU A 1 91 ? 8.93 -3.6 3.764 1 96.25 91 LEU A CA 1
ATOM 758 C C . LEU A 1 91 ? 9.344 -2.379 4.578 1 96.25 91 LEU A C 1
ATOM 760 O O . LEU A 1 91 ? 9.797 -1.377 4.016 1 96.25 91 LEU A O 1
ATOM 764 N N . GLN A 1 92 ? 9.062 -2.396 6 1 97.75 92 GLN A N 1
ATOM 765 C CA . GLN A 1 92 ? 9.383 -1.279 6.883 1 97.75 92 GLN A CA 1
ATOM 766 C C . GLN A 1 92 ? 8.977 0.051 6.254 1 97.75 92 GLN A C 1
ATOM 768 O O . GLN A 1 92 ? 9.805 0.948 6.094 1 97.75 92 GLN A O 1
ATOM 773 N N . THR A 1 93 ? 7.723 0.195 5.91 1 98.5 93 THR A N 1
ATOM 774 C CA . THR A 1 93 ? 7.227 1.318 5.125 1 98.5 93 THR A CA 1
ATOM 775 C C . THR A 1 93 ? 5.977 1.918 5.762 1 98.5 93 THR A C 1
ATOM 777 O O . THR A 1 93 ? 5.336 1.282 6.605 1 98.5 93 THR A O 1
ATOM 780 N N . ALA A 1 94 ? 5.66 3.145 5.441 1 98.75 94 ALA A N 1
ATOM 781 C CA . ALA A 1 94 ? 4.41 3.832 5.75 1 98.75 94 ALA A CA 1
ATOM 782 C C . ALA A 1 94 ? 4.055 4.844 4.664 1 98.75 94 ALA A C 1
ATOM 784 O O . ALA A 1 94 ? 4.918 5.258 3.885 1 98.75 94 ALA A O 1
ATOM 785 N N . PHE A 1 95 ? 2.818 5.211 4.617 1 98.69 95 PHE A N 1
ATOM 786 C CA . PHE A 1 95 ? 2.387 6.383 3.861 1 98.69 95 PHE A CA 1
ATOM 787 C C . PHE A 1 95 ? 2.307 7.609 4.762 1 98.69 95 PHE A C 1
ATOM 789 O O . PHE A 1 95 ? 2.082 7.484 5.969 1 98.69 95 PHE A O 1
ATOM 796 N N . ILE A 1 96 ? 2.555 8.75 4.164 1 98.88 96 ILE A N 1
ATOM 797 C CA . ILE A 1 96 ? 2.389 10 4.895 1 98.88 96 ILE A CA 1
ATOM 798 C C . ILE A 1 96 ? 1.28 10.836 4.254 1 98.88 96 ILE A C 1
ATOM 800 O O . ILE A 1 96 ? 1.141 10.852 3.029 1 98.88 96 ILE A O 1
ATOM 804 N N . GLY A 1 97 ? 0.437 11.422 4.969 1 98.56 97 GLY A N 1
ATOM 805 C CA . GLY A 1 97 ? -0.588 12.375 4.574 1 98.56 97 GLY A CA 1
ATOM 806 C C . GLY A 1 97 ? -0.713 13.547 5.527 1 98.56 97 GLY A C 1
ATOM 807 O O . GLY A 1 97 ? -0.364 13.438 6.707 1 98.56 97 GLY A O 1
ATOM 808 N N . TYR A 1 98 ? -1.249 14.648 5.027 1 98.75 98 TYR A N 1
ATOM 809 C CA . TYR A 1 98 ? -1.272 15.836 5.875 1 98.75 98 TYR A CA 1
ATOM 810 C C . TYR A 1 98 ? -2.279 16.859 5.355 1 98.75 98 TYR A C 1
ATOM 812 O O . TYR A 1 98 ? -2.617 16.859 4.168 1 98.75 98 TYR A O 1
ATOM 820 N N . PHE A 1 99 ? -2.709 17.656 6.25 1 98.5 99 PHE A N 1
ATOM 821 C CA . PHE A 1 99 ? -3.568 18.812 5.988 1 98.5 99 PHE A CA 1
ATOM 822 C C . PHE A 1 99 ? -3.098 20.031 6.77 1 98.5 99 PHE A C 1
ATOM 824 O O . PHE A 1 99 ? -2.709 19.922 7.934 1 98.5 99 PHE A O 1
ATOM 831 N N . LEU A 1 100 ? -3.113 21.156 6.133 1 98.75 100 LEU A N 1
ATOM 832 C CA . LEU A 1 100 ? -2.771 22.422 6.762 1 98.75 100 LEU A CA 1
ATOM 833 C C . LEU A 1 100 ? -3.883 23.453 6.562 1 98.75 100 LEU A C 1
ATOM 835 O O . LEU A 1 100 ? -4.434 23.562 5.465 1 98.75 100 LEU A O 1
ATOM 839 N N . ASP A 1 101 ? -4.176 24.156 7.594 1 98.69 101 ASP A N 1
ATOM 840 C CA . ASP A 1 101 ? -5.113 25.266 7.488 1 98.69 101 ASP A CA 1
ATOM 841 C C . ASP A 1 101 ? -4.777 26.156 6.297 1 98.69 101 ASP A C 1
ATOM 843 O O . ASP A 1 101 ? -3.646 26.625 6.16 1 98.69 101 ASP A O 1
ATOM 847 N N . LYS A 1 102 ? -5.766 26.375 5.488 1 98.12 102 LYS A N 1
ATOM 848 C CA . LYS A 1 102 ? -5.582 27.156 4.273 1 98.12 102 LYS A CA 1
ATOM 849 C C . LYS A 1 102 ? -4.949 28.516 4.586 1 98.12 102 LYS A C 1
ATOM 851 O O . LYS A 1 102 ? -4.105 29 3.832 1 98.12 102 LYS A O 1
ATOM 856 N N . ALA A 1 103 ? -5.281 29.094 5.684 1 97.69 103 ALA A N 1
ATOM 857 C CA . ALA A 1 103 ? -4.805 30.406 6.082 1 97.69 103 ALA A CA 1
ATOM 858 C C . ALA A 1 103 ? -3.305 30.391 6.355 1 97.69 103 ALA A C 1
ATOM 860 O O . ALA A 1 103 ? -2.67 31.453 6.434 1 97.69 103 ALA A O 1
ATOM 861 N N . HIS A 1 104 ? -2.729 29.266 6.504 1 97.62 104 HIS A N 1
ATOM 862 C CA . HIS A 1 104 ? -1.319 29.141 6.859 1 97.62 104 HIS A CA 1
ATOM 863 C C . HIS A 1 104 ? -0.499 28.609 5.695 1 97.62 104 HIS A C 1
ATOM 865 O O . HIS A 1 104 ? 0.682 28.281 5.855 1 97.62 104 HIS A O 1
ATOM 871 N N . ASN A 1 105 ? -1.085 28.469 4.523 1 96.81 105 ASN A N 1
ATOM 872 C CA . ASN A 1 105 ? -0.398 27.938 3.348 1 96.81 105 ASN A CA 1
ATOM 873 C C . ASN A 1 105 ? 0.688 28.891 2.861 1 96.81 105 ASN A C 1
ATOM 875 O O . ASN A 1 105 ? 0.602 30.109 3.082 1 96.81 105 ASN A O 1
ATOM 879 N N . GLY A 1 106 ? 1.693 28.312 2.256 1 95.81 106 GLY A N 1
ATOM 880 C CA . GLY A 1 106 ? 2.68 29.109 1.55 1 95.81 106 GLY A CA 1
ATOM 881 C C . GLY A 1 106 ? 3.738 29.703 2.463 1 95.81 106 GLY A C 1
ATOM 882 O O . GLY A 1 106 ? 4.449 30.641 2.082 1 95.81 106 GLY A O 1
ATOM 883 N N . LYS A 1 107 ? 3.844 29.156 3.691 1 96.31 107 LYS A N 1
ATOM 884 C CA . LYS A 1 107 ? 4.773 29.719 4.668 1 96.31 107 LYS A CA 1
ATOM 885 C C . LYS A 1 107 ? 5.855 28.703 5.039 1 96.31 107 LYS A C 1
ATOM 887 O O . LYS A 1 107 ? 6.637 28.938 5.965 1 96.31 107 LYS A O 1
ATOM 892 N N . GLY A 1 108 ? 5.812 27.547 4.418 1 97.69 108 GLY A N 1
ATOM 893 C CA . GLY A 1 108 ? 6.812 26.516 4.668 1 97.69 108 GLY A CA 1
ATOM 894 C C . GLY A 1 108 ? 6.52 25.688 5.902 1 97.69 108 GLY A C 1
ATOM 895 O O . GLY A 1 108 ? 7.324 24.844 6.289 1 97.69 108 GLY A O 1
ATOM 896 N N . LEU A 1 109 ? 5.383 25.906 6.523 1 98.38 109 LEU A N 1
ATOM 897 C CA . LEU A 1 109 ? 5.047 25.25 7.785 1 98.38 109 LEU A CA 1
ATOM 898 C C . LEU A 1 109 ? 4.844 23.75 7.59 1 98.38 109 LEU A C 1
ATOM 900 O O . LEU A 1 109 ? 5.32 22.953 8.391 1 98.38 109 LEU A O 1
ATOM 904 N N . MET A 1 110 ? 4.184 23.391 6.535 1 98.75 110 MET A N 1
ATOM 905 C CA . MET A 1 110 ? 3.943 21.969 6.309 1 98.75 110 MET A CA 1
ATOM 906 C C . MET A 1 110 ? 5.242 21.25 5.961 1 98.75 110 MET A C 1
ATOM 908 O O . MET A 1 110 ? 5.449 20.094 6.363 1 98.75 110 MET A O 1
ATOM 912 N N . THR A 1 111 ? 6.137 21.891 5.168 1 98.75 111 THR A N 1
ATOM 913 C CA . THR A 1 111 ? 7.441 21.297 4.895 1 98.75 111 THR A CA 1
ATOM 914 C C . THR A 1 111 ? 8.18 21 6.191 1 98.75 111 THR A C 1
ATOM 916 O O . THR A 1 111 ? 8.75 19.906 6.352 1 98.75 111 THR A O 1
ATOM 919 N N . GLU A 1 112 ? 8.117 21.969 7.105 1 98.69 112 GLU A N 1
ATOM 920 C CA . GLU A 1 112 ? 8.742 21.766 8.406 1 98.69 112 GLU A CA 1
ATOM 921 C C . GLU A 1 112 ? 8.125 20.578 9.148 1 98.69 112 GLU A C 1
ATOM 923 O O . GLU A 1 112 ? 8.844 19.75 9.695 1 98.69 112 GLU A O 1
ATOM 928 N N . ALA A 1 113 ? 6.816 20.406 9.156 1 98.88 113 ALA A N 1
ATOM 929 C CA . ALA A 1 113 ? 6.109 19.328 9.828 1 98.88 113 ALA A CA 1
ATOM 930 C C . ALA A 1 113 ? 6.461 17.984 9.219 1 98.88 113 ALA A C 1
ATOM 932 O O . ALA A 1 113 ? 6.754 17.016 9.938 1 98.88 113 ALA A O 1
ATOM 933 N N . VAL A 1 114 ? 6.473 17.938 7.891 1 98.88 114 VAL A N 1
ATOM 934 C CA . VAL A 1 114 ? 6.773 16.703 7.176 1 98.88 114 VAL A CA 1
ATOM 935 C C . VAL A 1 114 ? 8.203 16.25 7.48 1 98.88 114 VAL A C 1
ATOM 937 O O . VAL A 1 114 ? 8.453 15.07 7.734 1 98.88 114 VAL A O 1
ATOM 940 N N . ARG A 1 115 ? 9.133 17.188 7.512 1 98.81 115 ARG A N 1
ATOM 941 C CA . ARG A 1 115 ? 10.516 16.844 7.828 1 98.81 115 ARG A CA 1
ATOM 942 C C . ARG A 1 115 ? 10.641 16.281 9.234 1 98.81 115 ARG A C 1
ATOM 944 O O . ARG A 1 115 ? 11.375 15.312 9.461 1 98.81 115 ARG A O 1
ATOM 951 N N . LEU A 1 116 ? 9.914 16.875 10.195 1 98.81 116 LEU A N 1
ATOM 952 C CA . LEU A 1 116 ? 9.93 16.391 11.57 1 98.81 116 LEU A CA 1
ATOM 953 C C . LEU A 1 116 ? 9.414 14.961 11.641 1 98.81 116 LEU A C 1
ATOM 955 O O . LEU A 1 116 ? 10.016 14.109 12.289 1 98.81 116 LEU A O 1
ATOM 959 N N . VAL A 1 117 ? 8.344 14.664 10.945 1 98.88 117 VAL A N 1
ATOM 960 C CA . VAL A 1 117 ? 7.699 13.359 11.031 1 98.88 117 VAL A CA 1
ATOM 961 C C . VAL A 1 117 ? 8.531 12.32 10.273 1 98.88 117 VAL A C 1
ATOM 963 O O . VAL A 1 117 ? 8.648 11.172 10.703 1 98.88 117 VAL A O 1
ATOM 966 N N . VAL A 1 118 ? 9.141 12.758 9.156 1 98.81 118 VAL A N 1
ATOM 967 C CA . VAL A 1 118 ? 10.016 11.867 8.406 1 98.81 118 VAL A CA 1
ATOM 968 C C . VAL A 1 118 ? 11.219 11.484 9.266 1 98.81 118 VAL A C 1
ATOM 970 O O . VAL A 1 118 ? 11.594 10.312 9.328 1 98.81 118 VAL A O 1
ATOM 973 N N . ASP A 1 119 ? 11.766 12.469 9.945 1 98.5 119 ASP A N 1
ATOM 974 C CA . ASP A 1 119 ? 12.883 12.203 10.852 1 98.5 119 ASP A CA 1
ATOM 975 C C . ASP A 1 119 ? 12.484 11.234 11.953 1 98.5 119 ASP A C 1
ATOM 977 O O . ASP A 1 119 ? 13.211 10.289 12.25 1 98.5 119 ASP A O 1
ATOM 981 N N . TYR A 1 120 ? 11.375 11.422 12.57 1 98.75 120 TYR A N 1
ATOM 982 C CA . TYR A 1 120 ? 10.836 10.539 13.594 1 98.75 120 TYR A CA 1
ATOM 983 C C . TYR A 1 120 ? 10.641 9.125 13.047 1 98.75 120 TYR A C 1
ATOM 985 O O . TYR A 1 120 ? 11.008 8.148 13.695 1 98.75 120 TYR A O 1
ATOM 993 N N . ALA A 1 121 ? 10.055 9.023 11.844 1 98.75 121 ALA A N 1
ATOM 994 C CA . ALA A 1 121 ? 9.797 7.738 11.203 1 98.75 121 ALA A CA 1
ATOM 995 C C . ALA A 1 121 ? 11.094 6.957 10.992 1 98.75 121 ALA A C 1
ATOM 997 O O . ALA A 1 121 ? 11.141 5.75 11.227 1 98.75 121 ALA A O 1
ATOM 998 N N . PHE A 1 122 ? 12.195 7.656 10.57 1 98.5 122 PHE A N 1
ATOM 999 C CA . PHE A 1 122 ? 13.445 6.996 10.227 1 98.5 122 PHE A CA 1
ATOM 1000 C C . PHE A 1 122 ? 14.258 6.68 11.477 1 98.5 122 PHE A C 1
ATOM 1002 O O . PHE A 1 122 ? 14.859 5.613 11.578 1 98.5 122 PHE A O 1
ATOM 1009 N N . HIS A 1 123 ? 14.18 7.516 12.492 1 97.69 123 HIS A N 1
ATOM 1010 C CA . HIS A 1 123 ? 15.133 7.367 13.578 1 97.69 123 HIS A CA 1
ATOM 1011 C C . HIS A 1 123 ? 14.484 6.746 14.812 1 97.69 123 HIS A C 1
ATOM 1013 O O . HIS A 1 123 ? 15.133 6.02 15.562 1 97.69 123 HIS A O 1
ATOM 1019 N N . GLU A 1 124 ? 13.234 7.059 15.055 1 97.81 124 GLU A N 1
ATOM 1020 C CA . GLU A 1 124 ? 12.539 6.492 16.203 1 97.81 124 GLU A CA 1
ATOM 1021 C C . GLU A 1 124 ? 11.773 5.227 15.828 1 97.81 124 GLU A C 1
ATOM 1023 O O . GLU A 1 124 ? 11.883 4.207 16.516 1 97.81 124 GLU A O 1
ATOM 1028 N N . LEU A 1 125 ? 11.047 5.27 14.719 1 98.19 125 LEU A N 1
ATOM 1029 C CA . LEU A 1 125 ? 10.258 4.113 14.305 1 98.19 125 LEU A CA 1
ATOM 1030 C C . LEU A 1 125 ? 11.102 3.137 13.492 1 98.19 125 LEU A C 1
ATOM 1032 O O . LEU A 1 125 ? 10.672 2.012 13.227 1 98.19 125 LEU A O 1
ATOM 1036 N N . LYS A 1 126 ? 12.234 3.57 12.984 1 98 126 LYS A N 1
ATOM 1037 C CA . LYS A 1 126 ? 13.203 2.746 12.266 1 98 126 LYS A CA 1
ATOM 1038 C C . LYS A 1 126 ? 12.625 2.238 10.953 1 98 126 LYS A C 1
ATOM 1040 O O . LYS A 1 126 ? 12.898 1.107 10.547 1 98 126 LYS A O 1
ATOM 1045 N N . LEU A 1 127 ? 11.781 3.027 10.375 1 98.62 127 LEU A N 1
ATOM 1046 C CA . LEU A 1 127 ? 11.266 2.691 9.047 1 98.62 127 LEU A CA 1
ATOM 1047 C C . LEU A 1 127 ? 12.336 2.895 7.984 1 98.62 127 LEU A C 1
ATOM 1049 O O . LEU A 1 127 ? 13.25 3.701 8.164 1 98.62 127 LEU A O 1
ATOM 1053 N N . HIS A 1 128 ? 12.227 2.205 6.859 1 98.56 128 HIS A N 1
ATOM 1054 C CA . HIS A 1 128 ? 13.148 2.256 5.73 1 98.56 128 HIS A CA 1
ATOM 1055 C C . HIS A 1 128 ? 12.664 3.244 4.672 1 98.56 128 HIS A C 1
ATOM 1057 O O . HIS A 1 128 ? 13.477 3.918 4.031 1 98.56 128 HIS A O 1
ATOM 1063 N N . ARG A 1 129 ? 11.398 3.326 4.5 1 98.56 129 ARG A N 1
ATOM 1064 C CA . ARG A 1 129 ? 10.812 4.008 3.352 1 98.56 129 ARG A CA 1
ATOM 1065 C C . ARG A 1 129 ? 9.477 4.656 3.719 1 98.56 129 ARG A C 1
ATOM 1067 O O . ARG A 1 129 ? 8.664 4.055 4.422 1 98.56 129 ARG A O 1
ATOM 1074 N N . ILE A 1 130 ? 9.242 5.91 3.312 1 98.94 130 ILE A N 1
ATOM 1075 C CA . ILE A 1 130 ? 7.965 6.594 3.451 1 98.94 130 ILE A CA 1
ATOM 1076 C C . ILE A 1 130 ? 7.438 6.988 2.072 1 98.94 130 ILE A C 1
ATOM 1078 O O . ILE A 1 130 ? 8.195 7.473 1.227 1 98.94 130 ILE A O 1
ATOM 1082 N N . GLU A 1 131 ? 6.16 6.719 1.844 1 98.88 131 GLU A N 1
ATOM 1083 C CA . GLU A 1 131 ? 5.547 7.008 0.551 1 98.88 131 GLU A CA 1
ATOM 1084 C C . GLU A 1 131 ? 4.406 8.016 0.694 1 98.88 131 GLU A C 1
ATOM 1086 O O . GLU A 1 131 ? 3.826 8.156 1.772 1 98.88 131 GLU A O 1
ATOM 1091 N N . ALA A 1 132 ? 4.137 8.672 -0.374 1 98.81 132 ALA A N 1
ATOM 1092 C CA . ALA A 1 132 ? 3.002 9.586 -0.464 1 98.81 132 ALA A CA 1
ATOM 1093 C C . ALA A 1 132 ? 2.385 9.562 -1.859 1 98.81 132 ALA A C 1
ATOM 1095 O O . ALA A 1 132 ? 3.076 9.297 -2.846 1 98.81 132 ALA A O 1
ATOM 1096 N N . GLY A 1 133 ? 1.149 9.734 -1.929 1 98.44 133 GLY A N 1
ATOM 1097 C CA . GLY A 1 133 ? 0.416 9.969 -3.164 1 98.44 133 GLY A CA 1
ATOM 1098 C C . GLY A 1 133 ? -0.23 11.336 -3.227 1 98.44 133 GLY A C 1
ATOM 1099 O O . GLY A 1 133 ? -0.946 11.734 -2.305 1 98.44 133 GLY A O 1
ATOM 1100 N N . VAL A 1 134 ? 0.023 12.031 -4.289 1 98.62 134 VAL A N 1
ATOM 1101 C CA . VAL A 1 134 ? -0.48 13.398 -4.426 1 98.62 134 VAL A CA 1
ATOM 1102 C C . VAL A 1 134 ? -1.226 13.547 -5.746 1 98.62 134 VAL A C 1
ATOM 1104 O O . VAL A 1 134 ? -0.714 13.156 -6.801 1 98.62 134 VAL A O 1
ATOM 1107 N N . MET A 1 135 ? -2.428 14.07 -5.66 1 98.19 135 MET A N 1
ATOM 1108 C CA . MET A 1 135 ? -3.057 14.438 -6.926 1 98.19 135 MET A CA 1
ATOM 1109 C C . MET A 1 135 ? -2.184 15.414 -7.703 1 98.19 135 MET A C 1
ATOM 1111 O O . MET A 1 135 ? -1.729 16.422 -7.156 1 98.19 135 MET A O 1
ATOM 1115 N N . PRO A 1 136 ? -1.989 15.203 -8.969 1 97.81 136 PRO A N 1
ATOM 1116 C CA . PRO A 1 136 ? -1.054 16.016 -9.75 1 97.81 136 PRO A CA 1
ATOM 1117 C C . PRO A 1 136 ? -1.396 17.5 -9.719 1 97.81 136 PRO A C 1
ATOM 1119 O O . PRO A 1 136 ? -0.499 18.344 -9.766 1 97.81 136 PRO A O 1
ATOM 1122 N N . ARG A 1 137 ? -2.607 17.812 -9.523 1 96.62 137 ARG A N 1
ATOM 1123 C CA . ARG A 1 137 ? -3.02 19.219 -9.523 1 96.62 137 ARG A CA 1
ATOM 1124 C C . ARG A 1 137 ? -2.719 19.875 -8.18 1 96.62 137 ARG A C 1
ATOM 1126 O O . ARG A 1 137 ? -2.811 21.094 -8.047 1 96.62 137 ARG A O 1
ATOM 1133 N N . ASN A 1 138 ? -2.479 19.109 -7.18 1 96.94 138 ASN A N 1
ATOM 1134 C CA . ASN A 1 138 ? -2.135 19.641 -5.867 1 96.94 138 ASN A CA 1
ATOM 1135 C C . ASN A 1 138 ? -0.667 20.062 -5.797 1 96.94 138 ASN A C 1
ATOM 1137 O O . ASN A 1 138 ? 0.118 19.438 -5.07 1 96.94 138 ASN A O 1
ATOM 1141 N N . LEU A 1 139 ? -0.346 21.125 -6.426 1 97.19 139 LEU A N 1
ATOM 1142 C CA . LEU A 1 139 ? 1.034 21.562 -6.59 1 97.19 139 LEU A CA 1
ATOM 1143 C C . LEU A 1 139 ? 1.652 21.922 -5.242 1 97.19 139 LEU A C 1
ATOM 1145 O O . LEU A 1 139 ? 2.857 21.75 -5.039 1 97.19 139 LEU A O 1
ATOM 1149 N N . GLY A 1 140 ? 0.765 22.453 -4.359 1 97.19 140 GLY A N 1
ATOM 1150 C CA . GLY A 1 140 ? 1.252 22.766 -3.027 1 97.19 140 GLY A CA 1
ATOM 1151 C C . GLY A 1 140 ? 1.815 21.562 -2.299 1 97.19 140 GLY A C 1
ATOM 1152 O O . GLY A 1 140 ? 2.93 21.609 -1.773 1 97.19 140 GLY A O 1
ATOM 1153 N N . SER A 1 141 ? 1.107 20.5 -2.281 1 98.25 141 SER A N 1
ATOM 1154 C CA . SER A 1 141 ? 1.567 19.281 -1.622 1 98.25 141 SER A CA 1
ATOM 1155 C C . SER A 1 141 ? 2.793 18.703 -2.322 1 98.25 141 SER A C 1
ATOM 1157 O O . SER A 1 141 ? 3.697 18.188 -1.669 1 98.25 141 SER A O 1
ATOM 1159 N N . MET A 1 142 ? 2.83 18.828 -3.66 1 98.25 142 MET A 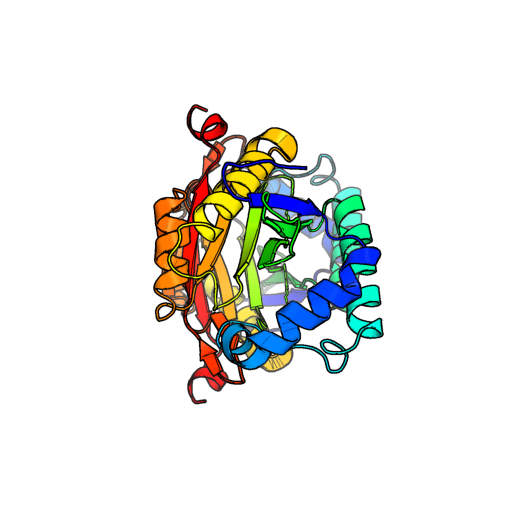N 1
ATOM 1160 C CA . MET A 1 142 ? 3.992 18.375 -4.422 1 98.25 142 MET A CA 1
ATOM 1161 C C . MET A 1 142 ? 5.258 19.094 -3.957 1 98.25 142 MET A C 1
ATOM 1163 O O . MET A 1 142 ? 6.273 18.453 -3.684 1 98.25 142 MET A O 1
ATOM 1167 N N . ARG A 1 143 ? 5.152 20.344 -3.828 1 98.31 143 ARG A N 1
ATOM 1168 C CA . ARG A 1 143 ? 6.293 21.156 -3.426 1 98.31 143 ARG A CA 1
ATOM 1169 C C . ARG A 1 143 ? 6.738 20.828 -2.008 1 98.31 143 ARG A C 1
ATOM 1171 O O . ARG A 1 143 ? 7.938 20.766 -1.724 1 98.31 143 ARG A O 1
ATOM 1178 N N . VAL A 1 144 ? 5.789 20.594 -1.112 1 98.81 144 VAL A N 1
ATOM 1179 C CA . VAL A 1 144 ? 6.094 20.219 0.265 1 98.81 144 VAL A CA 1
ATOM 1180 C C . VAL A 1 144 ? 6.965 18.953 0.279 1 98.81 144 VAL A C 1
ATOM 1182 O O . VAL A 1 144 ? 8.023 18.938 0.907 1 98.81 144 VAL A O 1
ATOM 1185 N N . LEU A 1 145 ? 6.566 17.969 -0.435 1 98.88 145 LEU A N 1
ATOM 1186 C CA . LEU A 1 145 ? 7.254 16.688 -0.419 1 98.88 145 LEU A CA 1
ATOM 1187 C C . LEU A 1 145 ? 8.617 16.781 -1.089 1 98.88 145 LEU A C 1
ATOM 1189 O O . LEU A 1 145 ? 9.609 16.266 -0.578 1 98.88 145 LEU A O 1
ATOM 1193 N N . GLU A 1 146 ? 8.648 17.469 -2.197 1 98.69 146 GLU A N 1
ATOM 1194 C CA . GLU A 1 146 ? 9.93 17.656 -2.869 1 98.69 146 GLU A CA 1
ATOM 1195 C C . GLU A 1 146 ? 10.922 18.406 -1.978 1 98.69 146 GLU A C 1
ATOM 1197 O O . GLU A 1 146 ? 12.086 18 -1.869 1 98.69 146 GLU A O 1
ATOM 1202 N N . LYS A 1 147 ? 10.438 19.453 -1.349 1 98.69 147 LYS A N 1
ATOM 1203 C CA . LYS A 1 147 ? 11.289 20.234 -0.454 1 98.69 147 LYS A CA 1
ATOM 1204 C C . LYS A 1 147 ? 11.719 19.406 0.757 1 98.69 147 LYS A C 1
ATOM 1206 O O . LYS A 1 147 ? 12.789 19.641 1.326 1 98.69 147 LYS A O 1
ATOM 1211 N N . ALA A 1 148 ? 10.891 18.453 1.113 1 98.62 148 ALA A N 1
ATOM 1212 C CA . ALA A 1 148 ? 11.203 17.609 2.266 1 98.62 148 ALA A CA 1
ATOM 1213 C C . ALA A 1 148 ? 12.141 16.469 1.874 1 98.62 148 ALA A C 1
ATOM 1215 O O . ALA A 1 148 ? 12.594 15.703 2.732 1 98.62 148 ALA A O 1
ATOM 1216 N N . GLY A 1 149 ? 12.445 16.266 0.591 1 98.5 149 GLY A N 1
ATOM 1217 C CA . GLY A 1 149 ? 13.445 15.305 0.168 1 98.5 149 GLY A CA 1
ATOM 1218 C C . GLY A 1 149 ? 12.859 14.117 -0.569 1 98.5 149 GLY A C 1
ATOM 1219 O O . GLY A 1 149 ? 13.586 13.188 -0.942 1 98.5 149 GLY A O 1
ATOM 1220 N N . PHE A 1 150 ? 11.578 14.164 -0.823 1 98.88 150 PHE A N 1
ATOM 1221 C CA . PHE A 1 150 ? 10.953 13.078 -1.568 1 98.88 150 PHE A CA 1
ATOM 1222 C C . PHE A 1 150 ? 11.297 13.164 -3.051 1 98.88 150 PHE A C 1
ATOM 1224 O O . PHE A 1 150 ? 11.445 14.266 -3.592 1 98.88 150 PHE A O 1
ATOM 1231 N N . HIS A 1 151 ? 11.391 12.039 -3.688 1 98.75 151 HIS A N 1
ATOM 1232 C CA . HIS A 1 151 ? 11.539 11.977 -5.137 1 98.75 151 HIS A CA 1
ATOM 1233 C C . HIS A 1 151 ? 10.32 11.336 -5.793 1 98.75 151 HIS A C 1
ATOM 1235 O O . HIS A 1 151 ? 9.633 10.523 -5.168 1 98.75 151 HIS A O 1
ATOM 1241 N N . LYS A 1 152 ? 10.062 11.672 -7.027 1 98.69 152 LYS A N 1
ATOM 1242 C CA . LYS A 1 152 ? 8.953 11.109 -7.789 1 98.69 152 LYS A CA 1
ATOM 1243 C C . LYS A 1 152 ? 9.289 9.711 -8.297 1 98.69 152 LYS A C 1
ATOM 1245 O O . LYS A 1 152 ? 10.406 9.461 -8.766 1 98.69 152 LYS A O 1
ATOM 1250 N N . GLU A 1 153 ? 8.32 8.812 -8.188 1 98.81 153 GLU A N 1
ATOM 1251 C CA . GLU A 1 153 ? 8.594 7.453 -8.633 1 98.81 153 GLU A CA 1
ATOM 1252 C C . GLU A 1 153 ? 7.664 7.043 -9.773 1 98.81 153 GLU A C 1
ATOM 1254 O O . GLU A 1 153 ? 7.93 6.07 -10.477 1 98.81 153 GLU A O 1
ATOM 1259 N N . GLY A 1 154 ? 6.637 7.781 -9.977 1 98.5 154 GLY A N 1
ATOM 1260 C CA . GLY A 1 154 ? 5.707 7.477 -11.047 1 98.5 154 GLY A CA 1
ATOM 1261 C C . GLY A 1 154 ? 4.305 7.988 -10.789 1 98.5 154 GLY A C 1
ATOM 1262 O O . GLY A 1 154 ? 4.066 8.695 -9.805 1 98.5 154 GLY A O 1
ATOM 1263 N N . ILE A 1 155 ? 3.426 7.656 -11.758 1 98.69 155 ILE A N 1
ATOM 1264 C CA . ILE A 1 155 ? 2.021 8.039 -11.648 1 98.69 155 ILE A CA 1
ATOM 1265 C C . ILE A 1 155 ? 1.164 6.789 -11.453 1 98.69 155 ILE A C 1
ATOM 1267 O O . ILE A 1 155 ? 1.22 5.855 -12.258 1 98.69 155 ILE A O 1
ATOM 1271 N N . ALA A 1 156 ? 0.503 6.707 -10.328 1 98.69 156 ALA A N 1
ATOM 1272 C CA . ALA A 1 156 ? -0.548 5.707 -10.148 1 98.69 156 ALA A CA 1
ATOM 1273 C C . ALA A 1 156 ? -1.856 6.168 -10.789 1 98.69 156 ALA A C 1
ATOM 1275 O O . ALA A 1 156 ? -2.535 7.051 -10.25 1 98.69 156 ALA A O 1
ATOM 1276 N N . ARG A 1 157 ? -2.191 5.555 -11.852 1 98.12 157 ARG A N 1
ATOM 1277 C CA . ARG A 1 157 ? -3.373 5.98 -12.594 1 98.12 157 ARG A CA 1
ATOM 1278 C C . ARG A 1 157 ? -4.652 5.586 -11.867 1 98.12 157 ARG A C 1
ATOM 1280 O O . ARG A 1 157 ? -4.773 4.461 -11.383 1 98.12 157 ARG A O 1
ATOM 1287 N N . LYS A 1 158 ? -5.609 6.59 -11.758 1 98.06 158 LYS A N 1
ATOM 1288 C CA . LYS A 1 158 ? -6.93 6.355 -11.18 1 98.06 158 LYS A CA 1
ATOM 1289 C C . LYS A 1 158 ? -6.824 5.59 -9.859 1 98.06 158 LYS A C 1
ATOM 1291 O O . LYS A 1 158 ? -7.527 4.598 -9.656 1 98.06 158 LYS A O 1
ATOM 1296 N N . ASN A 1 159 ? -6.027 6.043 -9.008 1 98 159 ASN A N 1
ATOM 1297 C CA . ASN A 1 159 ? -5.586 5.332 -7.812 1 98 159 ASN A CA 1
ATOM 1298 C C . ASN A 1 159 ? -6.586 5.473 -6.672 1 98 159 ASN A C 1
ATOM 1300 O O . ASN A 1 159 ? -6.844 4.512 -5.941 1 98 159 ASN A O 1
ATOM 1304 N N . VAL A 1 160 ? -7.172 6.621 -6.492 1 97.62 160 VAL A N 1
ATOM 1305 C CA . VAL A 1 160 ? -8.008 6.922 -5.336 1 97.62 160 VAL A CA 1
ATOM 1306 C C . VAL A 1 160 ? -9.305 7.582 -5.797 1 97.62 160 VAL A C 1
ATOM 1308 O O . VAL A 1 160 ? -9.289 8.484 -6.641 1 97.62 160 VAL A O 1
ATOM 1311 N N . LYS A 1 161 ? -10.398 7.16 -5.219 1 96.69 161 LYS A N 1
ATOM 1312 C CA . LYS A 1 161 ? -11.688 7.785 -5.508 1 96.69 161 LYS A CA 1
ATOM 1313 C C . LYS A 1 161 ? -11.898 9.031 -4.648 1 96.69 161 LYS A C 1
ATOM 1315 O O . LYS A 1 161 ? -12 8.93 -3.424 1 96.69 161 LYS A O 1
ATOM 1320 N N . ILE A 1 162 ? -11.875 10.133 -5.215 1 95.19 162 ILE A N 1
ATOM 1321 C CA . ILE A 1 162 ? -12.094 11.414 -4.562 1 95.19 162 ILE A CA 1
ATOM 1322 C C . ILE A 1 162 ? -13.383 12.047 -5.082 1 95.19 162 ILE A C 1
ATOM 1324 O O . ILE A 1 162 ? -13.5 12.352 -6.273 1 95.19 162 ILE A O 1
ATOM 1328 N N . ASN A 1 163 ? -14.305 12.195 -4.152 1 91.81 163 ASN A N 1
ATOM 1329 C CA . ASN A 1 163 ? -15.594 12.773 -4.508 1 91.81 163 ASN A CA 1
ATOM 1330 C C . ASN A 1 163 ? -16.234 12.055 -5.691 1 91.81 163 ASN A C 1
ATOM 1332 O O . ASN A 1 163 ? -16.672 12.688 -6.652 1 91.81 163 ASN A O 1
ATOM 1336 N N . GLY A 1 164 ? -16.078 10.812 -5.73 1 92.19 164 GLY A N 1
ATOM 1337 C CA . GLY A 1 164 ? -16.766 9.961 -6.691 1 92.19 164 GLY A CA 1
ATOM 1338 C C . GLY A 1 164 ? -15.984 9.742 -7.969 1 92.19 164 GLY A C 1
ATOM 1339 O O . GLY A 1 164 ? -16.422 9 -8.852 1 92.19 164 GLY A O 1
ATOM 1340 N N . VAL A 1 165 ? -14.82 10.398 -8.078 1 94.56 165 VAL A N 1
ATOM 1341 C CA . VAL A 1 165 ? -14.016 10.312 -9.297 1 94.56 165 VAL A CA 1
ATOM 1342 C C . VAL A 1 165 ? -12.68 9.641 -8.984 1 94.56 165 VAL A C 1
ATOM 1344 O O . VAL A 1 165 ? -12.008 10 -8.016 1 94.56 165 VAL A O 1
ATOM 1347 N N . TRP A 1 166 ? -12.383 8.656 -9.82 1 96.75 166 TRP A N 1
ATOM 1348 C CA . TRP A 1 166 ? -11.062 8.055 -9.688 1 96.75 166 TRP A CA 1
ATOM 1349 C C . TRP A 1 166 ? -9.984 9 -10.195 1 96.75 166 TRP A C 1
ATOM 1351 O O . TRP A 1 166 ? -10 9.406 -11.359 1 96.75 166 TRP A O 1
ATOM 1361 N N . GLU A 1 167 ? -9.047 9.305 -9.32 1 97.31 167 GLU A N 1
ATOM 1362 C CA . GLU A 1 167 ? -8.031 10.305 -9.625 1 97.31 167 GLU A CA 1
ATOM 1363 C C . GLU A 1 167 ? -6.637 9.68 -9.664 1 97.31 167 GLU A C 1
ATOM 1365 O O . GLU A 1 167 ? -6.316 8.805 -8.859 1 97.31 167 GLU A O 1
ATOM 1370 N N . ASP A 1 168 ? -5.84 10.242 -10.625 1 98.12 168 ASP A N 1
ATOM 1371 C CA . ASP A 1 168 ? -4.418 9.906 -10.648 1 98.12 168 ASP A CA 1
ATOM 1372 C C . ASP A 1 168 ? -3.703 10.453 -9.414 1 98.12 168 ASP A C 1
ATOM 1374 O O . ASP A 1 168 ? -4.102 11.477 -8.859 1 98.12 168 ASP A O 1
ATOM 1378 N N . HIS A 1 169 ? -2.656 9.789 -9.031 1 98.69 169 HIS A N 1
ATOM 1379 C CA . HIS A 1 169 ? -1.783 10.289 -7.98 1 98.69 169 HIS A CA 1
ATOM 1380 C C . HIS A 1 169 ? -0.315 10.148 -8.367 1 98.69 169 HIS A C 1
ATOM 1382 O O . HIS A 1 169 ? 0.116 9.078 -8.805 1 98.69 169 HIS A O 1
ATOM 1388 N N . GLN A 1 170 ? 0.399 11.242 -8.297 1 98.81 170 GLN A N 1
ATOM 1389 C CA . GLN A 1 170 ? 1.856 11.172 -8.32 1 98.81 170 GLN A CA 1
ATOM 1390 C C . GLN A 1 170 ? 2.393 10.445 -7.09 1 98.81 170 GLN A C 1
ATOM 1392 O O . GLN A 1 170 ? 2.086 10.82 -5.957 1 98.81 170 GLN A O 1
ATOM 1397 N N . VAL A 1 171 ? 3.135 9.383 -7.32 1 98.88 171 VAL A N 1
ATOM 1398 C CA . VAL A 1 171 ? 3.744 8.633 -6.23 1 98.88 171 VAL A CA 1
ATOM 1399 C C . VAL A 1 171 ? 5.117 9.211 -5.902 1 98.88 171 VAL A C 1
ATOM 1401 O O . VAL A 1 171 ? 5.945 9.398 -6.797 1 98.88 171 VAL A O 1
ATOM 1404 N N . LEU A 1 172 ? 5.359 9.547 -4.668 1 98.88 172 LEU A N 1
ATOM 1405 C CA . LEU A 1 172 ? 6.652 10.008 -4.176 1 98.88 172 LEU A CA 1
ATOM 1406 C C . LEU A 1 172 ? 7.125 9.148 -3.004 1 98.88 172 LEU A C 1
ATOM 1408 O O . LEU A 1 172 ? 6.309 8.539 -2.307 1 98.88 172 LEU A O 1
ATOM 1412 N N . ALA A 1 173 ? 8.414 9.164 -2.836 1 98.88 173 ALA A N 1
ATOM 1413 C CA . ALA A 1 173 ? 8.977 8.406 -1.72 1 98.88 173 ALA A CA 1
ATOM 1414 C C . ALA A 1 173 ? 10.258 9.047 -1.202 1 98.88 173 ALA A C 1
ATOM 1416 O O . ALA A 1 173 ? 10.875 9.859 -1.896 1 98.88 173 ALA A O 1
ATOM 1417 N N . ILE A 1 174 ? 10.57 8.75 -0 1 98.81 174 ILE A N 1
ATOM 1418 C CA . ILE A 1 174 ? 11.844 9.102 0.619 1 98.81 174 ILE A CA 1
ATOM 1419 C C . ILE A 1 174 ? 12.398 7.891 1.374 1 98.81 174 ILE A C 1
ATOM 1421 O O . ILE A 1 174 ? 11.641 7.148 2.006 1 98.81 174 ILE A O 1
ATOM 1425 N N . LEU A 1 175 ? 13.695 7.672 1.264 1 98.62 175 LEU A N 1
ATOM 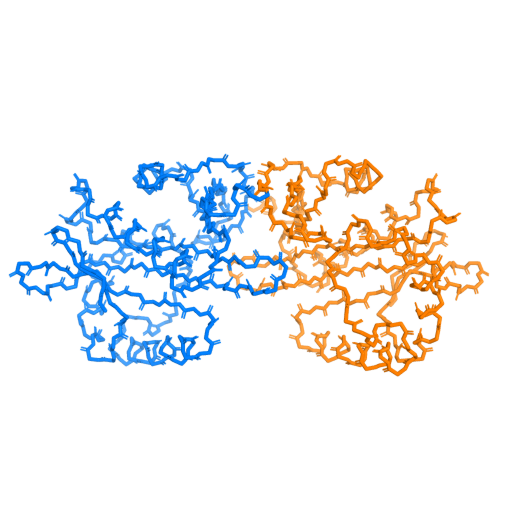1426 C CA . LEU A 1 175 ? 14.359 6.516 1.863 1 98.62 175 LEU A CA 1
ATOM 1427 C C . LEU A 1 175 ? 15.188 6.934 3.072 1 98.62 175 LEU A C 1
ATOM 1429 O O . LEU A 1 175 ? 15.781 8.016 3.08 1 98.62 175 LEU A O 1
ATOM 1433 N N . ASN A 1 176 ? 15.219 6.062 4.035 1 98.12 176 ASN A N 1
ATOM 1434 C CA . ASN A 1 176 ? 16.109 6.258 5.172 1 98.12 176 ASN A CA 1
ATOM 1435 C C . ASN A 1 176 ? 17.578 6.266 4.742 1 98.12 176 ASN A C 1
ATOM 1437 O O . ASN A 1 176 ? 18.094 5.258 4.258 1 98.12 176 ASN A O 1
ATOM 1441 N N . PRO A 1 177 ? 18.219 7.375 4.891 1 95.56 177 PRO A N 1
ATOM 1442 C CA . PRO A 1 177 ? 19.609 7.461 4.422 1 95.56 177 PRO A CA 1
ATOM 1443 C C . PRO A 1 177 ? 20.516 6.453 5.109 1 95.56 177 PRO A C 1
ATOM 1445 O O . PRO A 1 177 ? 21.547 6.055 4.543 1 95.56 177 PRO A O 1
ATOM 1448 N N . ASP A 1 178 ? 20.219 6.004 6.273 1 92.56 178 ASP A N 1
ATOM 1449 C CA . ASP A 1 178 ? 21.031 5.043 7.012 1 92.56 178 ASP A CA 1
ATOM 1450 C C . ASP A 1 178 ? 20.969 3.662 6.359 1 92.56 178 ASP A C 1
ATOM 1452 O O . ASP A 1 178 ? 21.812 2.807 6.641 1 92.56 178 ASP A O 1
ATOM 1456 N N . ASP A 1 179 ? 19.984 3.406 5.527 1 87.62 179 ASP A N 1
ATOM 1457 C CA . ASP A 1 179 ? 19.828 2.125 4.844 1 87.62 179 ASP A CA 1
ATOM 1458 C C . ASP A 1 179 ? 20.469 2.166 3.455 1 87.62 179 ASP A C 1
ATOM 1460 O O . ASP A 1 179 ? 20.656 1.124 2.822 1 87.62 179 ASP A O 1
ATOM 1464 N N . GLU A 1 180 ? 20.641 3.301 2.926 1 74.88 180 GLU A N 1
ATOM 1465 C CA . GLU A 1 180 ? 21.234 3.432 1.6 1 74.88 180 GLU A CA 1
ATOM 1466 C C . GLU A 1 180 ? 22.719 3.053 1.619 1 74.88 180 GLU A C 1
ATOM 1468 O O . GLU A 1 180 ? 23.25 2.607 0.607 1 74.88 180 GLU A O 1
ATOM 1473 N N . GLN A 1 181 ? 23.375 3.27 2.721 1 63.81 181 GLN A N 1
ATOM 1474 C CA . GLN A 1 181 ? 24.781 2.926 2.848 1 63.81 181 GLN A CA 1
ATOM 1475 C C . GLN A 1 181 ? 24.969 1.418 2.988 1 63.81 181 GLN A C 1
ATOM 1477 O O . GLN A 1 181 ? 26.094 0.915 2.875 1 63.81 181 GLN A O 1
ATOM 1482 N N . GLN A 1 182 ? 23.984 0.609 3.033 1 53.31 182 GLN A N 1
ATOM 1483 C CA . GLN A 1 182 ? 24.141 -0.837 3.146 1 53.31 182 GLN A CA 1
ATOM 1484 C C . GLN A 1 182 ? 23.859 -1.526 1.812 1 53.31 182 GLN A C 1
ATOM 1486 O O . GLN A 1 182 ? 23.031 -1.064 1.031 1 53.31 182 GLN A O 1
ATOM 1491 N N . MET B 1 1 ? -13.977 -22.266 -8.297 1 90.94 1 MET B N 1
ATOM 1492 C CA . MET B 1 1 ? -12.938 -22.656 -9.242 1 90.94 1 MET B CA 1
ATOM 1493 C C . MET B 1 1 ? -12.984 -21.812 -10.5 1 90.94 1 MET B C 1
ATOM 1495 O O . MET B 1 1 ? -14.062 -21.562 -11.055 1 90.94 1 MET B O 1
ATOM 1499 N N . LEU B 1 2 ? -11.766 -21.266 -10.875 1 94.06 2 LEU B N 1
ATOM 1500 C CA . LEU B 1 2 ? -11.617 -20.516 -12.117 1 94.06 2 LEU B CA 1
ATOM 1501 C C . LEU B 1 2 ? -10.891 -21.344 -13.172 1 94.06 2 LEU B C 1
ATOM 1503 O O . LEU B 1 2 ? -9.711 -21.672 -13.008 1 94.06 2 LEU B O 1
ATOM 1507 N N . LYS B 1 3 ? -11.586 -21.656 -14.211 1 96 3 LYS B N 1
ATOM 1508 C CA . LYS B 1 3 ? -11.07 -22.594 -15.188 1 96 3 LYS B CA 1
ATOM 1509 C C . LYS B 1 3 ? -10.539 -21.875 -16.438 1 96 3 LYS B C 1
ATOM 1511 O O . LYS B 1 3 ? -11.203 -20.984 -16.969 1 96 3 LYS B O 1
ATOM 1516 N N . GLY B 1 4 ? -9.281 -22.25 -16.766 1 95.75 4 GLY B N 1
ATOM 1517 C CA . GLY B 1 4 ? -8.711 -21.828 -18.031 1 95.75 4 GLY B CA 1
ATOM 1518 C C . GLY B 1 4 ? -8.648 -22.953 -19.062 1 95.75 4 GLY B C 1
ATOM 1519 O O . GLY B 1 4 ? -9.555 -23.781 -19.125 1 95.75 4 GLY B O 1
ATOM 1520 N N . LYS B 1 5 ? -7.637 -22.859 -19.969 1 95.56 5 LYS B N 1
ATOM 1521 C CA . LYS B 1 5 ? -7.473 -23.859 -21.016 1 95.56 5 LYS B CA 1
ATOM 1522 C C . LYS B 1 5 ? -6.633 -25.031 -20.531 1 95.56 5 LYS B C 1
ATOM 1524 O O . LYS B 1 5 ? -7.02 -26.203 -20.703 1 95.56 5 LYS B O 1
ATOM 1529 N N . THR B 1 6 ? -5.516 -24.688 -19.875 1 96.44 6 THR B N 1
ATOM 1530 C CA . THR B 1 6 ? -4.543 -25.719 -19.5 1 96.44 6 THR B CA 1
ATOM 1531 C C . THR B 1 6 ? -4.457 -25.844 -17.984 1 96.44 6 THR B C 1
ATOM 1533 O O . THR B 1 6 ? -3.963 -26.859 -17.484 1 96.44 6 THR B O 1
ATOM 1536 N N . ILE B 1 7 ? -4.941 -24.828 -17.312 1 98.56 7 ILE B N 1
ATOM 1537 C CA . ILE B 1 7 ? -4.871 -24.828 -15.859 1 98.56 7 ILE B CA 1
ATOM 1538 C C . ILE B 1 7 ? -6.195 -24.344 -15.281 1 98.56 7 ILE B C 1
ATOM 1540 O O . ILE B 1 7 ? -7.035 -23.812 -16 1 98.56 7 ILE B O 1
ATOM 1544 N N . TYR B 1 8 ? -6.402 -24.609 -14.055 1 98.5 8 TYR B N 1
ATOM 1545 C CA . TYR B 1 8 ? -7.449 -23.953 -13.273 1 98.5 8 TYR B CA 1
ATOM 1546 C C . TYR B 1 8 ? -6.902 -23.453 -11.938 1 98.5 8 TYR B C 1
ATOM 1548 O O . TYR B 1 8 ? -5.844 -23.906 -11.492 1 98.5 8 TYR B O 1
ATOM 1556 N N . VAL B 1 9 ? -7.602 -22.531 -11.367 1 98.5 9 VAL B N 1
ATOM 1557 C CA . VAL B 1 9 ? -7.191 -21.891 -10.117 1 98.5 9 VAL B CA 1
ATOM 1558 C C . VAL B 1 9 ? -8.297 -22.016 -9.078 1 98.5 9 VAL B C 1
ATOM 1560 O O . VAL B 1 9 ? -9.484 -21.875 -9.398 1 98.5 9 VAL B O 1
ATOM 1563 N N . ARG B 1 10 ? -7.906 -22.344 -7.883 1 98.44 10 ARG B N 1
ATOM 1564 C CA . ARG B 1 10 ? -8.867 -22.359 -6.785 1 98.44 10 ARG B CA 1
ATOM 1565 C C . ARG B 1 10 ? -8.18 -22.078 -5.453 1 98.44 10 ARG B C 1
ATOM 1567 O O . ARG B 1 10 ? -6.973 -22.297 -5.309 1 98.44 10 ARG B O 1
ATOM 1574 N N . PRO B 1 11 ? -8.961 -21.594 -4.465 1 98.56 11 PRO B N 1
ATOM 1575 C CA . PRO B 1 11 ? -8.336 -21.359 -3.16 1 98.56 11 PRO B CA 1
ATOM 1576 C C . PRO B 1 11 ? -7.672 -22.609 -2.592 1 98.56 11 PRO B C 1
ATOM 1578 O O . PRO B 1 11 ? -8.211 -23.719 -2.725 1 98.56 11 PRO B O 1
ATOM 1581 N N . LEU B 1 12 ? -6.531 -22.438 -2.018 1 98.62 12 LEU B N 1
ATOM 1582 C CA . LEU B 1 12 ? -5.859 -23.547 -1.359 1 98.62 12 LEU B CA 1
ATOM 1583 C C . LEU B 1 12 ? -6.676 -24.062 -0.178 1 98.62 12 LEU B C 1
ATOM 1585 O O . LEU B 1 12 ? -7.266 -23.266 0.561 1 98.62 12 LEU B O 1
ATOM 1589 N N . GLN B 1 13 ? -6.676 -25.312 -0.053 1 98.19 13 GLN B N 1
ATOM 1590 C CA . GLN B 1 13 ? -7.273 -25.984 1.097 1 98.19 13 GLN B CA 1
ATOM 1591 C C . GLN B 1 13 ? -6.215 -26.703 1.933 1 98.19 13 GLN B C 1
ATOM 1593 O O . GLN B 1 13 ? -5.109 -26.969 1.45 1 98.19 13 GLN B O 1
ATOM 1598 N N . VAL B 1 14 ? -6.617 -26.922 3.145 1 98.31 14 VAL B N 1
ATOM 1599 C CA . VAL B 1 14 ? -5.66 -27.531 4.062 1 98.31 14 VAL B CA 1
ATOM 1600 C C . VAL B 1 14 ? -5.16 -28.859 3.482 1 98.31 14 VAL B C 1
ATOM 1602 O O . VAL B 1 14 ? -3.994 -29.219 3.66 1 98.31 14 VAL B O 1
ATOM 1605 N N . GLU B 1 15 ? -5.949 -29.516 2.707 1 97.94 15 GLU B N 1
ATOM 1606 C CA . GLU B 1 15 ? -5.598 -30.781 2.082 1 97.94 15 GLU B CA 1
ATOM 1607 C C . GLU B 1 15 ? -4.484 -30.609 1.052 1 97.94 15 GLU B C 1
ATOM 1609 O O . GLU B 1 15 ? -3.855 -31.578 0.632 1 97.94 15 GLU B O 1
ATOM 1614 N N . ASN B 1 16 ? -4.258 -29.375 0.652 1 98.56 16 ASN B N 1
ATOM 1615 C CA . ASN B 1 16 ? -3.209 -29.109 -0.323 1 98.56 16 ASN B CA 1
ATOM 1616 C C . ASN B 1 16 ? -1.847 -28.953 0.347 1 98.56 16 ASN B C 1
ATOM 1618 O O . ASN B 1 16 ? -0.841 -28.719 -0.328 1 98.56 16 ASN B O 1
ATOM 1622 N N . ALA B 1 17 ? -1.735 -29.078 1.62 1 98.56 17 ALA B N 1
ATOM 1623 C CA . ALA B 1 17 ? -0.545 -28.719 2.383 1 98.56 17 ALA B CA 1
ATOM 1624 C C . ALA B 1 17 ? 0.676 -29.5 1.905 1 98.56 17 ALA B C 1
ATOM 1626 O O . ALA B 1 17 ? 1.743 -28.922 1.687 1 98.56 17 ALA B O 1
ATOM 1627 N N . GLU B 1 18 ? 0.514 -30.766 1.705 1 98.44 18 GLU B N 1
ATOM 1628 C CA . GLU B 1 18 ? 1.65 -31.578 1.296 1 98.44 18 GLU B CA 1
ATOM 1629 C C . GLU B 1 18 ? 2.1 -31.234 -0.121 1 98.44 18 GLU B C 1
ATOM 1631 O O . GLU B 1 18 ? 3.299 -31.156 -0.396 1 98.44 18 GLU B O 1
ATOM 1636 N N . GLU B 1 19 ? 1.175 -31.094 -0.971 1 98.31 19 GLU B N 1
ATOM 1637 C CA . GLU B 1 19 ? 1.51 -30.719 -2.34 1 98.31 19 GLU B CA 1
ATOM 1638 C C . GLU B 1 19 ? 2.182 -29.344 -2.385 1 98.31 19 GLU B C 1
ATOM 1640 O O . GLU B 1 19 ? 3.131 -29.141 -3.143 1 98.31 19 GLU B O 1
ATOM 1645 N N . ASN B 1 20 ? 1.634 -28.438 -1.59 1 98.56 20 ASN B N 1
ATOM 1646 C CA . ASN B 1 20 ? 2.238 -27.109 -1.546 1 98.56 20 ASN B CA 1
ATOM 1647 C C . ASN B 1 20 ? 3.652 -27.156 -0.969 1 98.56 20 ASN B C 1
ATOM 1649 O O . ASN B 1 20 ? 4.539 -26.453 -1.436 1 98.56 20 ASN B O 1
ATOM 1653 N N . LEU B 1 21 ? 3.797 -28.016 0.051 1 98.44 21 LEU B N 1
ATOM 1654 C CA . LEU B 1 21 ? 5.133 -28.188 0.606 1 98.44 21 LEU B CA 1
ATOM 1655 C C . LEU B 1 21 ? 6.098 -28.703 -0.457 1 98.44 21 LEU B C 1
ATOM 1657 O O . LEU B 1 21 ? 7.219 -28.203 -0.573 1 98.44 21 LEU B O 1
ATOM 1661 N N . ARG B 1 22 ? 5.688 -29.656 -1.189 1 98.12 22 ARG B N 1
ATOM 1662 C CA . ARG B 1 22 ? 6.512 -30.188 -2.264 1 98.12 22 ARG B CA 1
ATOM 1663 C C . ARG B 1 22 ? 6.895 -29.109 -3.264 1 98.12 22 ARG B C 1
ATOM 1665 O O . ARG B 1 22 ? 8.07 -28.953 -3.604 1 98.12 22 ARG B O 1
ATOM 1672 N N . LEU B 1 23 ? 5.938 -28.375 -3.721 1 98.5 23 LEU B N 1
ATOM 1673 C CA . LEU B 1 23 ? 6.141 -27.297 -4.672 1 98.5 23 LEU B CA 1
ATOM 1674 C C . LEU B 1 23 ? 7.168 -26.297 -4.152 1 98.5 23 LEU B C 1
ATOM 1676 O O . LEU B 1 23 ? 8.117 -25.953 -4.855 1 98.5 23 LEU B O 1
ATOM 1680 N N . GLN B 1 24 ? 6.977 -25.859 -2.893 1 97.88 24 GLN B N 1
ATOM 1681 C CA . GLN B 1 24 ? 7.844 -24.859 -2.281 1 97.88 24 GLN B CA 1
ATOM 1682 C C . GLN B 1 24 ? 9.25 -25.406 -2.066 1 97.88 24 GLN B C 1
ATOM 1684 O O . GLN B 1 24 ? 10.234 -24.719 -2.33 1 97.88 24 GLN B O 1
ATOM 1689 N N . SER B 1 25 ? 9.312 -26.641 -1.653 1 97.5 25 SER B N 1
ATOM 1690 C CA . SER B 1 25 ? 10.602 -27.25 -1.342 1 97.5 25 SER B CA 1
ATOM 1691 C C . SER B 1 25 ? 11.406 -27.516 -2.607 1 97.5 25 SER B C 1
ATOM 1693 O O . SER B 1 25 ? 12.602 -27.203 -2.664 1 97.5 25 SER B O 1
ATOM 1695 N N . GLU B 1 26 ? 10.789 -28.031 -3.572 1 97.88 26 GLU B N 1
ATOM 1696 C CA . GLU B 1 26 ? 11.469 -28.344 -4.82 1 97.88 26 GLU B CA 1
ATOM 1697 C C . GLU B 1 26 ? 11.938 -27.094 -5.543 1 97.88 26 GLU B C 1
ATOM 1699 O O . GLU B 1 26 ? 12.883 -27.141 -6.328 1 97.88 26 GLU B O 1
ATOM 1704 N N . ASN B 1 27 ? 11.258 -25.984 -5.262 1 97.94 27 ASN B N 1
ATOM 1705 C CA . ASN B 1 27 ? 11.57 -24.734 -5.957 1 97.94 27 ASN B CA 1
ATOM 1706 C C . ASN B 1 27 ? 12.156 -23.688 -5.008 1 97.94 27 ASN B C 1
ATOM 1708 O O . ASN B 1 27 ? 12.133 -22.5 -5.305 1 97.94 27 ASN B O 1
ATOM 1712 N N . ARG B 1 28 ? 12.578 -24.078 -3.871 1 96.44 28 ARG B N 1
ATOM 1713 C CA . ARG B 1 28 ? 12.977 -23.172 -2.799 1 96.44 28 ARG B CA 1
ATOM 1714 C C . ARG B 1 28 ? 14 -22.156 -3.295 1 96.44 28 ARG B C 1
ATOM 1716 O O . ARG B 1 28 ? 13.797 -20.938 -3.16 1 96.44 28 ARG B O 1
ATOM 1723 N N . ASN B 1 29 ? 15.078 -22.609 -3.959 1 95.69 29 ASN B N 1
ATOM 1724 C CA . ASN B 1 29 ? 16.125 -21.719 -4.434 1 95.69 29 ASN B CA 1
ATOM 1725 C C . ASN B 1 29 ? 15.609 -20.766 -5.504 1 95.69 29 ASN B C 1
ATOM 1727 O O . ASN B 1 29 ? 16 -19.594 -5.543 1 95.69 29 ASN B O 1
ATOM 1731 N N . PHE B 1 30 ? 14.828 -21.328 -6.305 1 96.56 30 PHE B N 1
ATOM 1732 C CA . PHE B 1 30 ? 14.273 -20.531 -7.391 1 96.56 30 PHE B CA 1
ATOM 1733 C C . PHE B 1 30 ? 13.328 -19.469 -6.852 1 96.56 30 PHE B C 1
ATOM 1735 O O . PHE B 1 30 ? 13.438 -18.297 -7.207 1 96.56 30 PHE B O 1
ATOM 1742 N N . PHE B 1 31 ? 12.359 -19.797 -5.949 1 96.44 31 PHE B N 1
ATOM 1743 C CA . PHE B 1 31 ? 11.344 -18.891 -5.418 1 96.44 31 PHE B CA 1
ATOM 1744 C C . PHE B 1 31 ? 11.977 -17.859 -4.5 1 96.44 31 PHE B C 1
ATOM 1746 O O . PHE B 1 31 ? 11.594 -16.688 -4.531 1 96.44 31 PHE B O 1
ATOM 1753 N N . GLU B 1 32 ? 12.953 -18.172 -3.764 1 94.5 32 GLU B N 1
ATOM 1754 C CA . GLU B 1 32 ? 13.492 -17.312 -2.719 1 94.5 32 GLU B CA 1
ATOM 1755 C C . GLU B 1 32 ? 14.328 -16.188 -3.312 1 94.5 32 GLU B C 1
ATOM 1757 O O . GLU B 1 32 ? 14.656 -15.219 -2.623 1 94.5 32 GLU B O 1
ATOM 1762 N N . GLN B 1 33 ? 14.625 -16.234 -4.59 1 94.06 33 GLN B N 1
ATOM 1763 C CA . GLN B 1 33 ? 15.32 -15.148 -5.266 1 94.06 33 GLN B CA 1
ATOM 1764 C C . GLN B 1 33 ? 14.445 -13.906 -5.359 1 94.06 33 GLN B C 1
ATOM 1766 O O . GLN B 1 33 ? 14.945 -12.797 -5.531 1 94.06 33 GLN B O 1
ATOM 1771 N N . PHE B 1 34 ? 13.148 -14.117 -5.262 1 93.56 34 PHE B N 1
ATOM 1772 C CA . PHE B 1 34 ? 12.227 -13.023 -5.527 1 93.56 34 PHE B CA 1
ATOM 1773 C C . PHE B 1 34 ? 11.211 -12.883 -4.395 1 93.56 34 PHE B C 1
ATOM 1775 O O . PHE B 1 34 ? 10.188 -12.211 -4.547 1 93.56 34 PHE B O 1
ATOM 1782 N N . SER B 1 35 ? 11.484 -13.578 -3.33 1 92.12 35 SER B N 1
ATOM 1783 C CA . SER B 1 35 ? 10.516 -13.586 -2.238 1 92.12 35 SER B CA 1
ATOM 1784 C C . SER B 1 35 ? 11.102 -12.969 -0.976 1 92.12 35 SER B C 1
ATOM 1786 O O . SER B 1 35 ? 12.32 -12.953 -0.791 1 92.12 35 SER B O 1
ATOM 1788 N N . MET B 1 36 ? 10.188 -12.484 -0.117 1 91.81 36 MET B N 1
ATOM 1789 C CA . MET B 1 36 ? 10.57 -12.078 1.231 1 91.81 36 MET B CA 1
ATOM 1790 C C . MET B 1 36 ? 11 -13.281 2.064 1 91.81 36 MET B C 1
ATOM 1792 O O . MET B 1 36 ? 10.781 -14.422 1.668 1 91.81 36 MET B O 1
ATOM 1796 N N . ILE B 1 37 ? 11.602 -13.039 3.092 1 87.94 37 ILE B N 1
ATOM 1797 C CA . ILE B 1 37 ? 12.094 -14.109 3.955 1 87.94 37 ILE B CA 1
ATOM 1798 C C . ILE B 1 37 ? 10.922 -14.922 4.484 1 87.94 37 ILE B C 1
ATOM 1800 O O . ILE B 1 37 ? 9.898 -14.367 4.895 1 87.94 37 ILE B O 1
ATOM 1804 N N . ARG B 1 38 ? 11.18 -16.281 4.445 1 89.81 38 ARG B N 1
ATOM 1805 C CA . ARG B 1 38 ? 10.156 -17.203 4.918 1 89.81 38 ARG B CA 1
ATOM 1806 C C . ARG B 1 38 ? 10.422 -17.625 6.359 1 89.81 38 ARG B C 1
ATOM 1808 O O . ARG B 1 38 ? 11.57 -17.719 6.781 1 89.81 38 ARG B O 1
ATOM 1815 N N . ALA B 1 39 ? 9.398 -17.922 7.02 1 88.25 39 ALA B N 1
ATOM 1816 C CA . ALA B 1 39 ? 9.5 -18.391 8.398 1 88.25 39 ALA B CA 1
ATOM 1817 C C . ALA B 1 39 ? 10.148 -19.766 8.469 1 88.25 39 ALA B C 1
ATOM 1819 O O . ALA B 1 39 ? 10.164 -20.5 7.48 1 88.25 39 ALA B O 1
ATOM 1820 N N . ASP B 1 40 ? 10.523 -20.109 9.594 1 88.19 40 ASP B N 1
ATOM 1821 C CA . ASP B 1 40 ? 11.266 -21.344 9.805 1 88.19 40 ASP B CA 1
ATOM 1822 C C . ASP B 1 40 ? 10.414 -22.562 9.477 1 88.19 40 ASP B C 1
ATOM 1824 O O . ASP B 1 40 ? 10.922 -23.578 9 1 88.19 40 ASP B O 1
ATOM 1828 N N . ASP B 1 41 ? 9.195 -22.391 9.734 1 94.44 41 ASP B N 1
ATOM 1829 C CA . ASP B 1 41 ? 8.328 -23.562 9.594 1 94.44 41 ASP B CA 1
ATOM 1830 C C . ASP B 1 41 ? 7.66 -23.594 8.219 1 94.44 41 ASP B C 1
ATOM 1832 O O . ASP B 1 41 ? 6.738 -24.375 7.98 1 94.44 41 ASP B O 1
ATOM 1836 N N . TYR B 1 42 ? 8.141 -22.766 7.367 1 95.94 42 TYR B N 1
ATOM 1837 C CA . TYR B 1 42 ? 7.559 -22.672 6.031 1 95.94 42 TYR B CA 1
ATOM 1838 C C . TYR B 1 42 ? 7.746 -23.984 5.266 1 95.94 42 TYR B C 1
ATOM 1840 O O . TYR B 1 42 ? 6.879 -24.375 4.48 1 95.94 42 TYR B O 1
ATOM 1848 N N . TYR B 1 43 ? 8.758 -24.688 5.617 1 97.12 43 TYR B N 1
ATOM 1849 C CA . TYR B 1 43 ? 9.094 -25.875 4.855 1 97.12 43 TYR B CA 1
ATOM 1850 C C . TYR B 1 43 ? 8.82 -27.141 5.668 1 97.12 43 TYR B C 1
ATOM 1852 O O . TYR B 1 43 ? 9.617 -28.078 5.664 1 97.12 43 TYR B O 1
ATOM 1860 N N . THR B 1 44 ? 7.773 -27.109 6.383 1 98 44 THR B N 1
ATOM 1861 C CA . THR B 1 44 ? 7.199 -28.266 7.059 1 98 44 THR B CA 1
ATOM 1862 C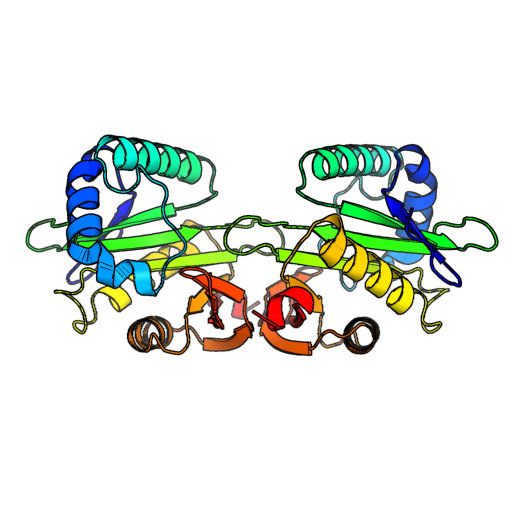 C . THR B 1 44 ? 5.723 -28.422 6.707 1 98 44 THR B C 1
ATOM 1864 O O . THR B 1 44 ? 5.059 -27.438 6.348 1 98 44 THR B O 1
ATOM 1867 N N . VAL B 1 45 ? 5.277 -29.609 6.82 1 97.62 45 VAL B N 1
ATOM 1868 C CA . VAL B 1 45 ? 3.873 -29.844 6.5 1 97.62 45 VAL B CA 1
ATOM 1869 C C . VAL B 1 45 ? 2.982 -29.125 7.504 1 97.62 45 VAL B C 1
ATOM 1871 O O . VAL B 1 45 ? 1.958 -28.547 7.129 1 97.62 45 VAL B O 1
ATOM 1874 N N . GLU B 1 46 ? 3.357 -29.125 8.711 1 97.81 46 GLU B N 1
ATOM 1875 C CA . GLU B 1 46 ? 2.604 -28.438 9.75 1 97.81 46 GLU B CA 1
ATOM 1876 C C . GLU B 1 46 ? 2.574 -26.938 9.5 1 97.81 46 GLU B C 1
ATOM 1878 O O . GLU B 1 46 ? 1.536 -26.281 9.68 1 97.81 46 GLU B O 1
ATOM 1883 N N . GLY B 1 47 ? 3.678 -26.438 9.133 1 98.06 47 GLY B N 1
ATOM 1884 C CA . GLY B 1 47 ? 3.742 -25.016 8.797 1 98.06 47 GLY B CA 1
ATOM 1885 C C . GLY B 1 47 ? 2.855 -24.641 7.629 1 98.06 47 GLY B C 1
ATOM 1886 O O . GLY B 1 47 ? 2.172 -23.625 7.664 1 98.06 47 GLY B O 1
ATOM 1887 N N . GLN B 1 48 ? 2.865 -25.469 6.629 1 98.25 48 GLN B N 1
ATOM 1888 C CA . GLN B 1 48 ? 2.012 -25.219 5.473 1 98.25 48 GLN B CA 1
ATOM 1889 C C . GLN B 1 48 ? 0.535 -25.312 5.848 1 98.25 48 GLN B C 1
ATOM 1891 O O . GLN B 1 48 ? -0.271 -24.484 5.422 1 98.25 48 GLN B O 1
ATOM 1896 N N . ARG B 1 49 ? 0.172 -26.312 6.621 1 98.5 49 ARG B N 1
ATOM 1897 C CA . ARG B 1 49 ? -1.208 -26.453 7.074 1 98.5 49 ARG B CA 1
ATOM 1898 C C . ARG B 1 49 ? -1.661 -25.219 7.844 1 98.5 49 ARG B C 1
ATOM 1900 O O . ARG B 1 49 ? -2.77 -24.719 7.633 1 98.5 49 ARG B O 1
ATOM 1907 N N . LYS B 1 50 ? -0.818 -24.844 8.719 1 98.19 50 LYS B N 1
ATOM 1908 C CA . LYS B 1 50 ? -1.118 -23.656 9.508 1 98.19 50 LYS B CA 1
ATOM 1909 C C . LYS B 1 50 ? -1.329 -22.438 8.609 1 98.19 50 LYS B C 1
ATOM 1911 O O . LYS B 1 50 ? -2.305 -21.703 8.773 1 98.19 50 LYS B O 1
ATOM 1916 N N . ARG B 1 51 ? -0.475 -22.219 7.68 1 97.94 51 ARG B N 1
ATOM 1917 C CA . ARG B 1 51 ? -0.544 -21.062 6.781 1 97.94 51 ARG B CA 1
ATOM 1918 C C . ARG B 1 51 ? -1.797 -21.125 5.914 1 97.94 51 ARG B C 1
ATOM 1920 O O . ARG B 1 51 ? -2.492 -20.109 5.754 1 97.94 51 ARG B O 1
ATOM 1927 N N . ILE B 1 52 ? -2.074 -22.281 5.398 1 98.62 52 ILE B N 1
ATOM 1928 C CA . ILE B 1 52 ? -3.238 -22.406 4.527 1 98.62 52 ILE B CA 1
ATOM 1929 C C . ILE B 1 52 ? -4.512 -22.172 5.332 1 98.62 52 ILE B C 1
ATOM 1931 O O . ILE B 1 52 ? -5.469 -21.578 4.836 1 98.62 52 ILE B O 1
ATOM 1935 N N . THR B 1 53 ? -4.547 -22.625 6.539 1 98.62 53 THR B N 1
ATOM 1936 C CA . THR B 1 53 ? -5.676 -22.344 7.418 1 98.62 53 THR B CA 1
ATOM 1937 C C . THR B 1 53 ? -5.84 -20.844 7.625 1 98.62 53 THR B C 1
ATOM 1939 O O . THR B 1 53 ? -6.953 -20.312 7.566 1 98.62 53 THR B O 1
ATOM 1942 N N . GLU B 1 54 ? -4.758 -20.203 7.848 1 98.25 54 GLU B N 1
ATOM 1943 C CA . GLU B 1 54 ? -4.789 -18.75 7.988 1 98.25 54 GLU B CA 1
ATOM 1944 C C . GLU B 1 54 ? -5.266 -18.078 6.703 1 98.25 54 GLU B C 1
ATOM 1946 O O . GLU B 1 54 ? -5.984 -17.078 6.75 1 98.25 54 GLU B O 1
ATOM 1951 N N . TYR B 1 55 ? -4.793 -18.625 5.586 1 98.19 55 TYR B N 1
ATOM 1952 C CA . TYR B 1 55 ? -5.25 -18.094 4.305 1 98.19 55 TYR B CA 1
ATOM 1953 C C . TYR B 1 55 ? -6.77 -18.188 4.191 1 98.19 55 TYR B C 1
ATOM 1955 O O . TYR B 1 55 ? -7.414 -17.25 3.715 1 98.19 55 TYR B O 1
ATOM 1963 N N . GLN B 1 56 ? -7.312 -19.297 4.602 1 97.88 56 GLN B N 1
ATOM 1964 C CA . GLN B 1 56 ? -8.758 -19.484 4.535 1 97.88 56 GLN B CA 1
ATOM 1965 C C . GLN B 1 56 ? -9.492 -18.484 5.414 1 97.88 56 GLN B C 1
ATOM 1967 O O . GLN B 1 56 ? -10.547 -17.969 5.035 1 97.88 56 GLN B O 1
ATOM 1972 N N . GLU B 1 57 ? -8.961 -18.219 6.539 1 98.06 57 GLU B N 1
ATOM 1973 C CA . GLU B 1 57 ? -9.539 -17.219 7.43 1 98.06 57 GLU B CA 1
ATOM 1974 C C . GLU B 1 57 ? -9.5 -15.828 6.801 1 98.06 57 GLU B C 1
ATOM 1976 O O . GLU B 1 57 ? -10.477 -15.086 6.871 1 98.06 57 GLU B O 1
ATOM 1981 N N . ARG B 1 58 ? -8.391 -15.484 6.191 1 98 58 ARG B N 1
ATOM 1982 C CA . ARG B 1 58 ? -8.234 -14.18 5.551 1 98 58 ARG B CA 1
ATOM 1983 C C . ARG B 1 58 ? -9.18 -14.039 4.363 1 98 58 ARG B C 1
ATOM 1985 O O . ARG B 1 58 ? -9.664 -12.938 4.078 1 98 58 ARG B O 1
ATOM 1992 N N . LEU B 1 59 ? -9.352 -15.164 3.66 1 97.81 59 LEU B N 1
ATOM 1993 C CA . LEU B 1 59 ? -10.305 -15.188 2.559 1 97.81 59 LEU B CA 1
ATOM 1994 C C . LEU B 1 59 ? -11.711 -14.883 3.057 1 97.81 59 LEU B C 1
ATOM 1996 O O . LEU B 1 59 ? -12.414 -14.047 2.479 1 97.81 59 LEU B O 1
ATOM 2000 N N . GLU B 1 60 ? -12.109 -15.438 4.145 1 97.56 60 GLU B N 1
ATOM 2001 C CA . GLU B 1 60 ? -13.43 -15.234 4.723 1 97.56 60 GLU B CA 1
ATOM 2002 C C . GLU B 1 60 ? -13.625 -13.789 5.168 1 97.56 60 GLU B C 1
ATOM 2004 O O . GLU B 1 60 ? -14.742 -13.266 5.137 1 97.56 60 GLU B O 1
ATOM 2009 N N . ASN B 1 61 ? -12.555 -13.195 5.488 1 97.69 61 ASN B N 1
ATOM 2010 C CA . ASN B 1 61 ? -12.609 -11.82 5.977 1 97.69 61 ASN B CA 1
ATOM 2011 C C . ASN B 1 61 ? -12.367 -10.82 4.852 1 97.69 61 ASN B C 1
ATOM 2013 O O . ASN B 1 61 ? -12.211 -9.625 5.105 1 97.69 61 ASN B O 1
ATOM 2017 N N . ASP B 1 62 ? -12.211 -11.281 3.633 1 98.12 62 ASP B N 1
ATOM 2018 C CA . ASP B 1 62 ? -12.008 -10.438 2.459 1 98.12 62 ASP B CA 1
ATOM 2019 C C . ASP B 1 62 ? -10.703 -9.648 2.568 1 98.12 62 ASP B C 1
ATOM 2021 O O . ASP B 1 62 ? -10.656 -8.469 2.219 1 98.12 62 ASP B O 1
ATOM 2025 N N . GLU B 1 63 ? -9.672 -10.266 3.09 1 97.69 63 GLU B N 1
ATOM 2026 C CA . GLU B 1 63 ? -8.391 -9.602 3.297 1 97.69 63 GLU B CA 1
ATOM 2027 C C . GLU B 1 63 ? -7.359 -10.047 2.264 1 97.69 63 GLU B C 1
ATOM 2029 O O . GLU B 1 63 ? -6.562 -9.242 1.779 1 97.69 63 GLU B O 1
ATOM 2034 N N . GLU B 1 64 ? -7.398 -11.312 1.989 1 98.62 64 GLU B N 1
ATOM 2035 C CA . GLU B 1 64 ? -6.48 -11.93 1.035 1 98.62 64 GLU B CA 1
ATOM 2036 C C . GLU B 1 64 ? -7.102 -13.164 0.39 1 98.62 64 GLU B C 1
ATOM 2038 O O . GLU B 1 64 ? -7.98 -13.805 0.975 1 98.62 64 GLU B O 1
ATOM 2043 N N . TYR B 1 65 ? -6.648 -13.508 -0.753 1 98.69 65 TYR B N 1
ATOM 2044 C CA . TYR B 1 65 ? -7.055 -14.688 -1.509 1 98.69 65 TYR B CA 1
ATOM 2045 C C . TYR B 1 65 ? -5.836 -15.438 -2.037 1 98.69 65 TYR B C 1
ATOM 2047 O O . TYR B 1 65 ? -5.07 -14.906 -2.84 1 98.69 65 TYR B O 1
ATOM 2055 N N . HIS B 1 66 ? -5.66 -16.625 -1.596 1 98.75 66 HIS B N 1
ATOM 2056 C CA . HIS B 1 66 ? -4.527 -17.453 -2 1 98.75 66 HIS B CA 1
ATOM 2057 C C . HIS B 1 66 ? -4.988 -18.672 -2.785 1 98.75 66 HIS B C 1
ATOM 2059 O O . HIS B 1 66 ? -5.645 -19.562 -2.23 1 98.75 66 HIS B O 1
ATOM 2065 N N . PHE B 1 67 ? -4.586 -18.719 -4.008 1 98.81 67 PHE B N 1
ATOM 2066 C CA . PHE B 1 67 ? -5.027 -19.766 -4.93 1 98.81 67 PHE B CA 1
ATOM 2067 C C . PHE B 1 67 ? -3.877 -20.703 -5.285 1 98.81 67 PHE B C 1
ATOM 2069 O O . PHE B 1 67 ? -2.732 -20.25 -5.414 1 98.81 67 PHE B O 1
ATOM 2076 N N . GLY B 1 68 ? -4.262 -21.922 -5.453 1 98.88 68 GLY B N 1
ATOM 2077 C CA . GLY B 1 68 ? -3.387 -22.828 -6.172 1 98.88 68 GLY B CA 1
ATOM 2078 C C . GLY B 1 68 ? -3.645 -22.859 -7.664 1 98.88 68 GLY B C 1
ATOM 2079 O O . GLY B 1 68 ? -4.777 -22.656 -8.109 1 98.88 68 GLY B O 1
ATOM 2080 N N . ILE B 1 69 ? -2.58 -23.078 -8.422 1 98.88 69 ILE B N 1
ATOM 2081 C CA . ILE B 1 69 ? -2.662 -23.312 -9.859 1 98.88 69 ILE B CA 1
ATOM 2082 C C . ILE B 1 69 ? -2.518 -24.812 -10.141 1 98.88 69 ILE B C 1
ATOM 2084 O O . ILE B 1 69 ? -1.497 -25.422 -9.812 1 98.88 69 ILE B O 1
ATOM 2088 N N . PHE B 1 70 ? -3.494 -25.344 -10.781 1 98.81 70 PHE B N 1
ATOM 2089 C CA . PHE B 1 70 ? -3.533 -26.781 -11.023 1 98.81 70 PHE B CA 1
ATOM 2090 C C . PHE B 1 70 ? -3.633 -27.078 -12.516 1 98.81 70 PHE B C 1
ATOM 2092 O O . PHE B 1 70 ? -4.359 -26.406 -13.242 1 98.81 70 PHE B O 1
ATOM 2099 N N . THR B 1 71 ? -2.893 -28.094 -12.914 1 98.06 71 THR B N 1
ATOM 2100 C CA . THR B 1 71 ? -3.039 -28.547 -14.297 1 98.06 71 THR B CA 1
ATOM 2101 C C . THR B 1 71 ? -4.375 -29.25 -14.5 1 98.06 71 THR B C 1
ATOM 2103 O O . THR B 1 71 ? -4.797 -30.047 -13.648 1 98.06 71 THR B O 1
ATOM 2106 N N . VAL B 1 72 ? -5 -28.938 -15.609 1 97.25 72 VAL B N 1
ATOM 2107 C CA . VAL B 1 72 ? -6.277 -29.578 -15.93 1 97.25 72 VAL B CA 1
ATOM 2108 C C . VAL B 1 72 ? -6.066 -31.062 -16.219 1 97.25 72 VAL B C 1
ATOM 2110 O O . VAL B 1 72 ? -6.906 -31.891 -15.867 1 97.25 72 VAL B O 1
ATOM 2113 N N . SER B 1 73 ? -4.938 -31.422 -16.734 1 96.19 73 SER B N 1
ATOM 2114 C CA . SER B 1 73 ? -4.656 -32.75 -17.219 1 96.19 73 SER B CA 1
ATOM 2115 C C . SER B 1 73 ? -4.566 -33.75 -16.062 1 96.19 73 SER B C 1
ATOM 2117 O O . SER B 1 73 ? -5.023 -34.906 -16.188 1 96.19 73 SER B O 1
ATOM 2119 N N . ASP B 1 74 ? -4.008 -33.375 -14.906 1 96.5 74 ASP B N 1
ATOM 2120 C CA . ASP B 1 74 ? -3.781 -34.375 -13.875 1 96.5 74 ASP B CA 1
ATOM 2121 C C . ASP B 1 74 ? -3.973 -33.812 -12.477 1 96.5 74 ASP B C 1
ATOM 2123 O O . ASP B 1 74 ? -3.584 -34.406 -11.484 1 96.5 74 ASP B O 1
ATOM 2127 N N . ASP B 1 75 ? -4.445 -32.562 -12.383 1 97.12 75 ASP B N 1
ATOM 2128 C CA . ASP B 1 75 ? -4.805 -31.906 -11.125 1 97.12 75 ASP B CA 1
ATOM 2129 C C . ASP B 1 75 ? -3.58 -31.703 -10.242 1 97.12 75 ASP B C 1
ATOM 2131 O O . ASP B 1 75 ? -3.67 -31.812 -9.016 1 97.12 75 ASP B O 1
ATOM 2135 N N . THR B 1 76 ? -2.449 -31.453 -10.883 1 97.75 76 THR B N 1
ATOM 2136 C CA . THR B 1 76 ? -1.208 -31.25 -10.141 1 97.75 76 THR B CA 1
ATOM 2137 C C . THR B 1 76 ? -1.041 -29.781 -9.773 1 97.75 76 THR B C 1
ATOM 2139 O O . THR B 1 76 ? -1.261 -28.891 -10.602 1 97.75 76 THR B O 1
ATOM 2142 N N . LEU B 1 77 ? -0.718 -29.531 -8.484 1 98.75 77 LEU B N 1
ATOM 2143 C CA . LEU B 1 77 ? -0.394 -28.172 -8.047 1 98.75 77 LEU B CA 1
ATOM 2144 C C . LEU B 1 77 ? 0.962 -27.75 -8.594 1 98.75 77 LEU B C 1
ATOM 2146 O O . LEU B 1 77 ? 1.995 -28.297 -8.219 1 98.75 77 LEU B O 1
ATOM 2150 N N . ILE B 1 78 ? 0.963 -26.688 -9.477 1 98.81 78 ILE B N 1
ATOM 2151 C CA . ILE B 1 78 ? 2.217 -26.344 -10.141 1 98.81 78 ILE B CA 1
ATOM 2152 C C . ILE B 1 78 ? 2.594 -24.906 -9.82 1 98.81 78 ILE B C 1
ATOM 2154 O O . ILE B 1 78 ? 3.605 -24.391 -10.312 1 98.81 78 ILE B O 1
ATOM 2158 N N . GLY B 1 79 ? 1.786 -24.172 -9.039 1 98.81 79 GLY B N 1
ATOM 2159 C CA . GLY B 1 79 ? 2.059 -22.797 -8.688 1 98.81 79 GLY B CA 1
ATOM 2160 C C . GLY B 1 79 ? 0.99 -22.188 -7.797 1 98.81 79 GLY B C 1
ATOM 2161 O O . GLY B 1 79 ? 0.043 -22.859 -7.398 1 98.81 79 GLY B O 1
ATOM 2162 N N . THR B 1 80 ? 1.198 -20.969 -7.418 1 98.81 80 THR B N 1
ATOM 2163 C CA . THR B 1 80 ? 0.24 -20.203 -6.625 1 98.81 80 THR B CA 1
ATOM 2164 C C . THR B 1 80 ? 0.084 -18.781 -7.184 1 98.81 80 THR B C 1
ATOM 2166 O O . THR B 1 80 ? 1.001 -18.25 -7.816 1 98.81 80 THR B O 1
ATOM 2169 N N . VAL B 1 81 ? -1.02 -18.234 -7.043 1 98.88 81 VAL B N 1
ATOM 2170 C CA . VAL B 1 81 ? -1.312 -16.844 -7.332 1 98.88 81 VAL B CA 1
ATOM 2171 C C . VAL B 1 81 ? -2.205 -16.266 -6.238 1 98.88 81 VAL B C 1
ATOM 2173 O O . VAL B 1 81 ? -3.166 -16.906 -5.809 1 98.88 81 VAL B O 1
ATOM 2176 N N . SER B 1 82 ? -1.862 -15.078 -5.758 1 98.75 82 SER B N 1
ATOM 2177 C CA . SER B 1 82 ? -2.553 -14.539 -4.59 1 98.75 82 SER B CA 1
ATOM 2178 C C . SER B 1 82 ? -2.887 -13.062 -4.785 1 98.75 82 SER B C 1
ATOM 2180 O O . SER B 1 82 ? -2.156 -12.336 -5.465 1 98.75 82 SER B O 1
ATOM 2182 N N . LEU B 1 83 ? -3.99 -12.633 -4.297 1 98.81 83 LEU B N 1
ATOM 2183 C CA . LEU B 1 83 ? -4.344 -11.242 -4.027 1 98.81 83 LEU B CA 1
ATOM 2184 C C . LEU B 1 83 ? -4.18 -10.922 -2.545 1 98.81 83 LEU B C 1
ATOM 2186 O O . LEU B 1 83 ? -4.75 -11.602 -1.688 1 98.81 83 LEU B O 1
ATOM 2190 N N . PHE B 1 84 ? -3.414 -9.898 -2.23 1 98 84 PHE B N 1
ATOM 2191 C CA . PHE B 1 84 ? -3.176 -9.578 -0.828 1 98 84 PHE B CA 1
ATOM 2192 C C . PHE B 1 84 ? -3.164 -8.07 -0.611 1 98 84 PHE B C 1
ATOM 2194 O O . PHE B 1 84 ? -3.172 -7.301 -1.573 1 98 84 PHE B O 1
ATOM 2201 N N . GLN B 1 85 ? -3.295 -7.676 0.664 1 96.69 85 GLN B N 1
ATOM 2202 C CA . GLN B 1 85 ? -3.438 -6.273 1.041 1 96.69 85 GLN B CA 1
ATOM 2203 C C . GLN B 1 85 ? -4.641 -5.637 0.35 1 96.69 85 GLN B C 1
ATOM 2205 O O . GLN B 1 85 ? -4.52 -4.574 -0.267 1 96.69 85 GLN B O 1
ATOM 2210 N N . ILE B 1 86 ? -5.73 -6.316 0.406 1 98.06 86 ILE B N 1
ATOM 2211 C CA . ILE B 1 86 ? -6.961 -5.781 -0.165 1 98.06 86 ILE B CA 1
ATOM 2212 C C . ILE B 1 86 ? -7.438 -4.586 0.66 1 98.06 86 ILE B C 1
ATOM 2214 O O . ILE B 1 86 ? -7.516 -4.664 1.888 1 98.06 86 ILE B O 1
ATOM 2218 N N . ILE B 1 87 ? -7.648 -3.545 0.053 1 96.88 87 ILE B N 1
ATOM 2219 C CA . ILE B 1 87 ? -8.203 -2.348 0.676 1 96.88 87 ILE B CA 1
ATOM 2220 C C . ILE B 1 87 ? -9.508 -1.964 -0.015 1 96.88 87 ILE B C 1
ATOM 2222 O O . ILE B 1 87 ? -9.57 -1.887 -1.244 1 96.88 87 ILE B O 1
ATOM 2226 N N . ARG B 1 88 ? -10.516 -1.847 0.802 1 97.06 88 ARG B N 1
ATOM 2227 C CA . ARG B 1 88 ? -11.828 -1.451 0.297 1 97.06 88 ARG B CA 1
ATOM 2228 C C . ARG B 1 88 ? -12.039 0.053 0.44 1 97.06 88 ARG B C 1
ATOM 2230 O O . ARG B 1 88 ? -11.109 0.784 0.794 1 97.06 88 ARG B O 1
ATOM 2237 N N . GLY B 1 89 ? -13.305 0.498 0.087 1 95.19 89 GLY B N 1
ATOM 2238 C CA . GLY B 1 89 ? -13.609 1.917 0.177 1 95.19 89 GLY B CA 1
ATOM 2239 C C . GLY B 1 89 ? -13.109 2.713 -1.012 1 95.19 89 GLY B C 1
ATOM 2240 O O . GLY B 1 89 ? -13.383 2.361 -2.162 1 95.19 89 GLY B O 1
ATOM 2241 N N . ALA B 1 90 ? -12.344 3.775 -0.674 1 95.44 90 ALA B N 1
ATOM 2242 C CA . ALA B 1 90 ? -11.961 4.734 -1.707 1 95.44 90 ALA B CA 1
ATOM 2243 C C . ALA B 1 90 ? -10.82 4.199 -2.562 1 95.44 90 ALA B C 1
ATOM 2245 O O . ALA B 1 90 ? -10.477 4.789 -3.59 1 95.44 90 ALA B O 1
ATOM 2246 N N . LEU B 1 91 ? -10.227 3.062 -2.23 1 96.19 91 LEU B N 1
ATOM 2247 C CA . LEU B 1 91 ? -9.094 2.562 -2.998 1 96.19 91 LEU B CA 1
ATOM 2248 C C . LEU B 1 91 ? -9.492 1.355 -3.84 1 96.19 91 LEU B C 1
ATOM 2250 O O . LEU B 1 91 ? -9.023 1.197 -4.969 1 96.19 91 LEU B O 1
ATOM 2254 N N . GLN B 1 92 ? -10.336 0.341 -3.234 1 97.69 92 GLN B N 1
ATOM 2255 C CA . GLN B 1 92 ? -10.766 -0.874 -3.918 1 97.69 92 GLN B CA 1
ATOM 2256 C C . GLN B 1 92 ? -9.602 -1.515 -4.68 1 97.69 92 GLN B C 1
ATOM 2258 O O . GLN B 1 92 ? -9.695 -1.724 -5.891 1 97.69 92 GLN B O 1
ATOM 2263 N N . THR B 1 93 ? -8.539 -1.844 -3.992 1 98.5 93 THR B N 1
ATOM 2264 C CA . THR B 1 93 ? -7.281 -2.266 -4.602 1 98.5 93 THR B CA 1
ATOM 2265 C C . THR B 1 93 ? -6.746 -3.521 -3.92 1 98.5 93 THR B C 1
ATOM 2267 O O . THR B 1 93 ? -7.16 -3.857 -2.809 1 98.5 93 THR B O 1
ATOM 2270 N N . ALA B 1 94 ? -5.887 -4.258 -4.594 1 98.75 94 ALA B N 1
ATOM 2271 C CA . ALA B 1 94 ? -5.09 -5.359 -4.066 1 98.75 94 ALA B CA 1
ATOM 2272 C C . ALA B 1 94 ? -3.75 -5.461 -4.793 1 98.75 94 ALA B C 1
ATOM 2274 O O . ALA B 1 94 ? -3.592 -4.934 -5.895 1 98.75 94 ALA B O 1
ATOM 2275 N N . PHE B 1 95 ? -2.82 -6.117 -4.172 1 98.69 95 PHE B N 1
ATOM 2276 C CA . PHE B 1 95 ? -1.607 -6.57 -4.844 1 98.69 95 PHE B CA 1
ATOM 2277 C C . PHE B 1 95 ? -1.755 -8.008 -5.316 1 98.69 95 PHE B C 1
ATOM 2279 O O . PHE B 1 95 ? -2.506 -8.789 -4.723 1 98.69 95 PHE B O 1
ATOM 2286 N N . ILE B 1 96 ? -1.076 -8.297 -6.402 1 98.88 96 ILE B N 1
ATOM 2287 C CA . ILE 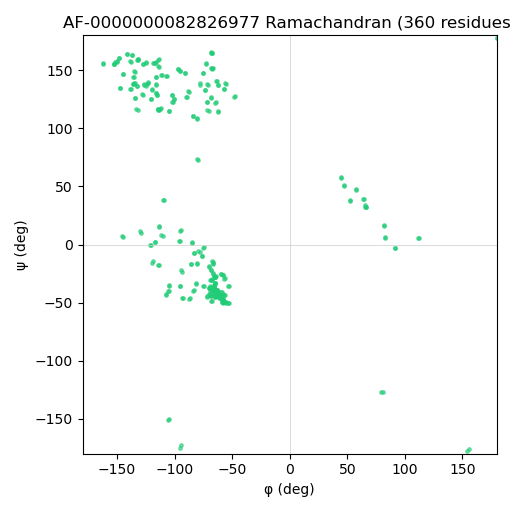B 1 96 ? -1.046 -9.672 -6.883 1 98.88 96 ILE B CA 1
ATOM 2288 C C . ILE B 1 96 ? 0.384 -10.203 -6.828 1 98.88 96 ILE B C 1
ATOM 2290 O O . ILE B 1 96 ? 1.338 -9.469 -7.105 1 98.88 96 ILE B O 1
ATOM 2294 N N . GLY B 1 97 ? 0.603 -11.375 -6.414 1 98.56 97 GLY B N 1
ATOM 2295 C CA . GLY B 1 97 ? 1.85 -12.125 -6.426 1 98.56 97 GLY B CA 1
ATOM 2296 C C . GLY B 1 97 ? 1.669 -13.578 -6.824 1 98.56 97 GLY B C 1
ATOM 2297 O O . GLY B 1 97 ? 0.584 -14.141 -6.66 1 98.56 97 GLY B O 1
ATOM 2298 N N . TYR B 1 98 ? 2.744 -14.18 -7.297 1 98.75 98 TYR B N 1
ATOM 2299 C CA . TYR B 1 98 ? 2.586 -15.539 -7.809 1 98.75 98 TYR B CA 1
ATOM 2300 C C . TYR B 1 98 ? 3.932 -16.25 -7.906 1 98.75 98 TYR B C 1
ATOM 2302 O O . TYR B 1 98 ? 4.977 -15.594 -8.008 1 98.75 98 TYR B O 1
ATOM 2310 N N . PHE B 1 99 ? 3.848 -17.531 -7.867 1 98.5 99 PHE B N 1
ATOM 2311 C CA . PHE B 1 99 ? 4.969 -18.438 -8.078 1 98.5 99 PHE B CA 1
ATOM 2312 C C . PHE B 1 99 ? 4.562 -19.594 -8.977 1 98.5 99 PHE B C 1
ATOM 2314 O O . PHE B 1 99 ? 3.459 -20.125 -8.844 1 98.5 99 PHE B O 1
ATOM 2321 N N . LEU B 1 100 ? 5.422 -19.938 -9.867 1 98.75 100 LEU B N 1
ATOM 2322 C CA . LEU B 1 100 ? 5.219 -21.094 -10.75 1 98.75 100 LEU B CA 1
ATOM 2323 C C . LEU B 1 100 ? 6.41 -22.047 -10.688 1 98.75 100 LEU B C 1
ATOM 2325 O O . LEU B 1 100 ? 7.562 -21.594 -10.703 1 98.75 100 LEU B O 1
ATOM 2329 N N . ASP B 1 101 ? 6.113 -23.281 -10.648 1 98.69 101 ASP B N 1
ATOM 2330 C CA . ASP B 1 101 ? 7.16 -24.297 -10.734 1 98.69 101 ASP B CA 1
ATOM 2331 C C . ASP B 1 101 ? 8.109 -24.016 -11.891 1 98.69 101 ASP B C 1
ATOM 2333 O O . ASP B 1 101 ? 7.672 -23.828 -13.031 1 98.69 101 ASP B O 1
ATOM 2337 N N . LYS B 1 102 ? 9.359 -23.984 -11.57 1 98.19 102 LYS B N 1
ATOM 2338 C CA . LYS B 1 102 ? 10.383 -23.672 -12.57 1 98.19 102 LYS B CA 1
ATOM 2339 C C . LYS B 1 102 ? 10.25 -24.562 -13.797 1 98.19 102 LYS B C 1
ATOM 2341 O O . LYS B 1 102 ? 10.438 -24.109 -14.93 1 98.19 102 LYS B O 1
ATOM 2346 N N . ALA B 1 103 ? 9.883 -25.781 -13.609 1 97.69 103 ALA B N 1
ATOM 2347 C CA . ALA B 1 103 ? 9.781 -26.766 -14.688 1 97.69 103 ALA B CA 1
ATOM 2348 C C . ALA B 1 103 ? 8.656 -26.406 -15.648 1 97.69 103 ALA B C 1
ATOM 2350 O O . ALA B 1 103 ? 8.578 -26.938 -16.75 1 97.69 103 ALA B O 1
ATOM 2351 N N . HIS B 1 104 ? 7.797 -25.516 -15.281 1 97.62 104 HIS B N 1
ATOM 2352 C CA . HIS B 1 104 ? 6.641 -25.188 -16.094 1 97.62 104 HIS B CA 1
ATOM 2353 C C . HIS B 1 104 ? 6.762 -23.766 -16.672 1 97.62 104 HIS B C 1
ATOM 2355 O O . HIS B 1 104 ? 5.805 -23.234 -17.234 1 97.62 104 HIS B O 1
ATOM 2361 N N . ASN B 1 105 ? 7.895 -23.125 -16.516 1 96.81 105 ASN B N 1
ATOM 2362 C CA . ASN B 1 105 ? 8.109 -21.766 -17 1 96.81 105 ASN B CA 1
ATOM 2363 C C . ASN B 1 105 ? 8.125 -21.719 -18.516 1 96.81 105 ASN B C 1
ATOM 2365 O O . ASN B 1 105 ? 8.453 -22.703 -19.172 1 96.81 105 ASN B O 1
ATOM 2369 N N . GLY B 1 106 ? 7.73 -20.578 -19.016 1 95.88 106 GLY B N 1
ATOM 2370 C CA . GLY B 1 106 ? 7.906 -20.312 -20.438 1 95.88 106 GLY B CA 1
ATOM 2371 C C . GLY B 1 106 ? 6.812 -20.922 -21.297 1 95.88 106 GLY B C 1
ATOM 2372 O O . GLY B 1 106 ? 6.973 -21.047 -22.516 1 95.88 106 GLY B O 1
ATOM 2373 N N . LYS B 1 107 ? 5.691 -21.312 -20.656 1 96.31 107 LYS B N 1
ATOM 2374 C CA . LYS B 1 107 ? 4.629 -22 -21.391 1 96.31 107 LYS B CA 1
ATOM 2375 C C . LYS B 1 107 ? 3.346 -21.172 -21.391 1 96.31 107 LYS B C 1
ATOM 2377 O O . LYS B 1 107 ? 2.293 -21.641 -21.828 1 96.31 107 LYS B O 1
ATOM 2382 N N . GLY B 1 108 ? 3.391 -20 -20.797 1 97.69 108 GLY B N 1
ATOM 2383 C CA . GLY B 1 108 ? 2.236 -19.125 -20.766 1 97.69 108 GLY B CA 1
ATOM 2384 C C . GLY B 1 108 ? 1.253 -19.469 -19.672 1 97.69 108 GLY B C 1
ATOM 2385 O O . GLY B 1 108 ? 0.186 -18.859 -19.562 1 97.69 108 GLY B O 1
ATOM 2386 N N . LEU B 1 109 ? 1.593 -20.406 -18.812 1 98.38 109 LEU B N 1
ATOM 2387 C CA . LEU B 1 109 ? 0.679 -20.906 -17.797 1 98.38 109 LEU B CA 1
ATOM 2388 C C . LEU B 1 109 ? 0.41 -19.844 -16.734 1 98.38 109 LEU B C 1
ATOM 2390 O O . LEU B 1 109 ? -0.735 -19.656 -16.328 1 98.38 109 LEU B O 1
ATOM 2394 N N . MET B 1 110 ? 1.43 -19.141 -16.344 1 98.75 110 MET B N 1
ATOM 2395 C CA . MET B 1 110 ? 1.229 -18.125 -15.32 1 98.75 110 MET B CA 1
ATOM 2396 C C . MET B 1 110 ? 0.425 -16.953 -15.875 1 98.75 110 MET B C 1
ATOM 2398 O O . MET B 1 110 ? -0.394 -16.359 -15.164 1 98.75 110 MET B O 1
ATOM 2402 N N . THR B 1 111 ? 0.658 -16.562 -17.156 1 98.75 111 THR B N 1
ATOM 2403 C CA . THR B 1 111 ? -0.158 -15.516 -17.766 1 98.75 111 THR B CA 1
ATOM 2404 C C . THR B 1 111 ? -1.638 -15.891 -17.719 1 98.75 111 THR B C 1
ATOM 2406 O O . THR B 1 111 ? -2.48 -15.062 -17.375 1 98.75 111 THR B O 1
ATOM 2409 N N . GLU B 1 112 ? -1.894 -17.156 -18.031 1 98.69 112 GLU B N 1
ATOM 2410 C CA . GLU B 1 112 ? -3.266 -17.656 -17.969 1 98.69 112 GLU B CA 1
ATOM 2411 C C . GLU B 1 112 ? -3.824 -17.547 -16.547 1 98.69 112 GLU B C 1
ATOM 2413 O O . GLU B 1 112 ? -4.949 -17.078 -16.359 1 98.69 112 GLU B O 1
ATOM 2418 N N . ALA B 1 113 ? -3.092 -17.891 -15.516 1 98.88 113 ALA B N 1
ATOM 2419 C CA . ALA B 1 113 ? -3.52 -17.859 -14.117 1 98.88 113 ALA B CA 1
ATOM 2420 C C . ALA B 1 113 ? -3.787 -16.422 -13.672 1 98.88 113 ALA B C 1
ATOM 2422 O O . ALA B 1 113 ? -4.812 -16.141 -13.047 1 98.88 113 ALA B O 1
ATOM 2423 N N . VAL B 1 114 ? -2.867 -15.523 -14.039 1 98.88 114 VAL B N 1
ATOM 2424 C CA . VAL B 1 114 ? -2.988 -14.125 -13.656 1 98.88 114 VAL B CA 1
ATOM 2425 C C . VAL B 1 114 ? -4.238 -13.523 -14.289 1 98.88 114 VAL B C 1
ATOM 2427 O O . VAL B 1 114 ? -4.992 -12.805 -13.625 1 98.88 114 VAL B O 1
ATOM 2430 N N . ARG B 1 115 ? -4.508 -13.836 -15.531 1 98.81 115 ARG B N 1
ATOM 2431 C CA . ARG B 1 115 ? -5.699 -13.328 -16.203 1 98.81 115 ARG B CA 1
ATOM 2432 C C . ARG B 1 115 ? -6.969 -13.812 -15.5 1 98.81 115 ARG B C 1
ATOM 2434 O O . ARG B 1 115 ? -7.918 -13.055 -15.328 1 98.81 115 ARG B O 1
ATOM 2441 N N . LEU B 1 116 ? -6.98 -15.102 -15.109 1 98.81 116 LEU B N 1
ATOM 2442 C CA . LEU B 1 116 ? -8.125 -15.656 -14.398 1 98.81 116 LEU B CA 1
ATOM 2443 C C . LEU B 1 116 ? -8.367 -14.922 -13.086 1 98.81 116 LEU B C 1
ATOM 2445 O O . LEU B 1 116 ? -9.5 -14.555 -12.773 1 98.81 116 LEU B O 1
ATOM 2449 N N . VAL B 1 117 ? -7.324 -14.648 -12.344 1 98.88 117 VAL B N 1
ATOM 2450 C CA . VAL B 1 117 ? -7.449 -14.047 -11.023 1 98.88 117 VAL B CA 1
ATOM 2451 C C . VAL B 1 117 ? -7.801 -12.57 -11.156 1 98.88 117 VAL B C 1
ATOM 2453 O O . VAL B 1 117 ? -8.578 -12.039 -10.367 1 98.88 117 VAL B O 1
ATOM 2456 N N . VAL B 1 118 ? -7.238 -11.922 -12.188 1 98.81 118 VAL B N 1
ATOM 2457 C CA . VAL B 1 118 ? -7.57 -10.523 -12.445 1 98.81 118 VAL B CA 1
ATOM 2458 C C . VAL B 1 118 ? -9.055 -10.398 -12.789 1 98.81 118 VAL B C 1
ATOM 2460 O O . VAL B 1 118 ? -9.742 -9.516 -12.281 1 98.81 118 VAL B O 1
ATOM 2463 N N . ASP B 1 119 ? -9.516 -11.32 -13.617 1 98.5 119 ASP B N 1
ATOM 2464 C CA . ASP B 1 119 ? -10.93 -11.328 -13.977 1 98.5 119 ASP B CA 1
ATOM 2465 C C . ASP B 1 119 ? -11.805 -11.539 -12.742 1 98.5 119 ASP B C 1
ATOM 2467 O O . ASP B 1 119 ? -12.805 -10.836 -12.555 1 98.5 119 ASP B O 1
ATOM 2471 N N . TYR B 1 120 ? -11.484 -12.461 -11.906 1 98.75 120 TYR B N 1
ATOM 2472 C CA . TYR B 1 120 ? -12.188 -12.711 -10.648 1 98.75 120 TYR B CA 1
ATOM 2473 C C . TYR B 1 120 ? -12.18 -11.477 -9.758 1 98.75 120 TYR B C 1
ATOM 2475 O O . TYR B 1 120 ? -13.211 -11.109 -9.195 1 98.75 120 TYR B O 1
ATOM 2483 N N . ALA B 1 121 ? -11.016 -10.828 -9.625 1 98.75 121 ALA B N 1
ATOM 2484 C CA . ALA B 1 121 ? -10.852 -9.641 -8.797 1 98.75 121 ALA B CA 1
ATOM 2485 C C . ALA B 1 121 ? -11.781 -8.523 -9.266 1 98.75 121 ALA B C 1
ATOM 2487 O O . ALA B 1 121 ? -12.398 -7.836 -8.445 1 98.75 121 ALA B O 1
ATOM 2488 N N . PHE B 1 122 ? -11.922 -8.336 -10.609 1 98.44 122 PHE B N 1
ATOM 2489 C CA . PHE B 1 122 ? -12.688 -7.223 -11.164 1 98.44 122 PHE B CA 1
ATOM 2490 C C . PHE B 1 122 ? -14.18 -7.535 -11.156 1 98.44 122 PHE B C 1
ATOM 2492 O O . PHE B 1 122 ? -15 -6.66 -10.867 1 98.44 122 PHE B O 1
ATOM 2499 N N . HIS B 1 123 ? -14.539 -8.773 -11.352 1 97.69 123 HIS B N 1
ATOM 2500 C CA . HIS B 1 123 ? -15.953 -9.047 -11.609 1 97.69 123 HIS B CA 1
ATOM 2501 C C . HIS B 1 123 ? -16.625 -9.648 -10.383 1 97.69 123 HIS B C 1
ATOM 2503 O O . HIS B 1 123 ? -17.812 -9.398 -10.141 1 97.69 123 HIS B O 1
ATOM 2509 N N . GLU B 1 124 ? -15.922 -10.461 -9.641 1 97.81 124 GLU B N 1
ATOM 2510 C CA . GLU B 1 124 ? -16.5 -11.07 -8.453 1 97.81 124 GLU B CA 1
ATOM 2511 C C . GLU B 1 124 ? -16.219 -10.234 -7.207 1 97.81 124 GLU B C 1
ATOM 2513 O O . GLU B 1 124 ? -17.125 -9.953 -6.422 1 97.81 124 GLU B O 1
ATOM 2518 N N . LEU B 1 125 ? -14.969 -9.805 -7.055 1 98.19 125 LEU B N 1
ATOM 2519 C CA . LEU B 1 125 ? -14.609 -9.031 -5.871 1 98.19 125 LEU B CA 1
ATOM 2520 C C . LEU B 1 125 ? -14.898 -7.551 -6.07 1 98.19 125 LEU B C 1
ATOM 2522 O O . L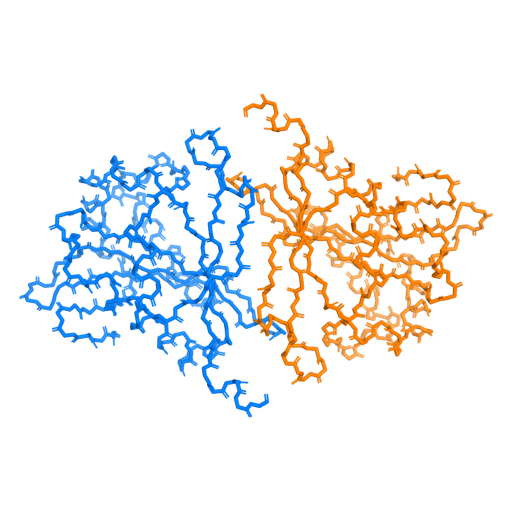EU B 1 125 ? -14.844 -6.766 -5.121 1 98.19 125 LEU B O 1
ATOM 2526 N N . LYS B 1 126 ? -15.078 -7.117 -7.297 1 98 126 LYS B N 1
ATOM 2527 C CA . LYS B 1 126 ? -15.469 -5.758 -7.656 1 98 126 LYS B CA 1
ATOM 2528 C C . LYS B 1 126 ? -14.367 -4.762 -7.305 1 98 126 LYS B C 1
ATOM 2530 O O . LYS B 1 126 ? -14.648 -3.635 -6.887 1 98 126 LYS B O 1
ATOM 2535 N N . LEU B 1 127 ? -13.164 -5.211 -7.387 1 98.56 127 LEU B N 1
ATOM 2536 C CA . LEU B 1 127 ? -12.039 -4.305 -7.195 1 98.56 127 LEU B CA 1
ATOM 2537 C C . LEU B 1 127 ? -11.883 -3.375 -8.391 1 98.56 127 LEU B C 1
ATOM 2539 O O . LEU B 1 127 ? -12.281 -3.717 -9.508 1 98.56 127 LEU B O 1
ATOM 2543 N N . HIS B 1 128 ? -11.266 -2.215 -8.195 1 98.56 128 HIS B N 1
ATOM 2544 C CA . HIS B 1 128 ? -11.016 -1.195 -9.211 1 98.56 128 HIS B CA 1
ATOM 2545 C C . HIS B 1 128 ? -9.625 -1.343 -9.82 1 98.56 128 HIS B C 1
ATOM 2547 O O . HIS B 1 128 ? -9.438 -1.107 -11.016 1 98.56 128 HIS B O 1
ATOM 2553 N N . ARG B 1 129 ? -8.695 -1.734 -9.023 1 98.56 129 ARG B N 1
ATOM 2554 C CA . ARG B 1 129 ? -7.285 -1.66 -9.383 1 98.56 129 ARG B CA 1
ATOM 2555 C C . ARG B 1 129 ? -6.496 -2.805 -8.758 1 98.56 129 ARG B C 1
ATOM 2557 O O . ARG B 1 129 ? -6.707 -3.141 -7.586 1 98.56 129 ARG B O 1
ATOM 2564 N N . ILE B 1 130 ? -5.617 -3.477 -9.516 1 98.94 130 ILE B N 1
ATOM 2565 C CA . ILE B 1 130 ? -4.684 -4.48 -9.023 1 98.94 130 ILE B CA 1
ATOM 2566 C C . ILE B 1 130 ? -3.248 -4.035 -9.305 1 98.94 130 ILE B C 1
ATOM 2568 O O . ILE B 1 130 ? -2.945 -3.553 -10.398 1 98.94 130 ILE B O 1
ATOM 2572 N N . GLU B 1 131 ? -2.4 -4.145 -8.289 1 98.88 131 GLU B N 1
ATOM 2573 C CA . GLU B 1 131 ? -1.01 -3.721 -8.422 1 98.88 131 GLU B CA 1
ATOM 2574 C C . GLU B 1 131 ? -0.055 -4.898 -8.234 1 98.88 131 GLU B C 1
ATOM 2576 O O . GLU B 1 131 ? -0.408 -5.895 -7.602 1 98.88 131 GLU B O 1
ATOM 2581 N N . ALA B 1 132 ? 1.098 -4.75 -8.789 1 98.81 132 ALA B N 1
ATOM 2582 C CA . ALA B 1 132 ? 2.184 -5.711 -8.609 1 98.81 132 ALA B CA 1
ATOM 2583 C C . ALA B 1 132 ? 3.537 -5.008 -8.562 1 98.81 132 ALA B C 1
ATOM 2585 O O . ALA B 1 132 ? 3.711 -3.943 -9.156 1 98.81 132 ALA B O 1
ATOM 2586 N N . GLY B 1 133 ? 4.406 -5.512 -7.832 1 98.5 133 GLY B N 1
ATOM 2587 C CA . GLY B 1 133 ? 5.809 -5.125 -7.82 1 98.5 133 GLY B CA 1
ATOM 2588 C C . GLY B 1 133 ? 6.734 -6.238 -8.273 1 98.5 133 GLY B C 1
ATOM 2589 O O . GLY B 1 133 ? 6.668 -7.355 -7.762 1 98.5 133 GLY B O 1
ATOM 2590 N N . VAL B 1 134 ? 7.578 -5.93 -9.211 1 98.62 134 VAL B N 1
ATOM 2591 C CA . VAL B 1 134 ? 8.469 -6.938 -9.773 1 98.62 134 VAL B CA 1
ATOM 2592 C C . VAL B 1 134 ? 9.906 -6.441 -9.734 1 98.62 134 VAL B C 1
ATOM 2594 O O . VAL B 1 134 ? 10.195 -5.316 -10.148 1 98.62 134 VAL B O 1
ATOM 2597 N N . MET B 1 135 ? 10.773 -7.273 -9.203 1 98.19 135 MET B N 1
ATOM 2598 C CA . MET B 1 135 ? 12.18 -6.922 -9.359 1 98.19 135 MET B CA 1
ATOM 2599 C C . MET B 1 135 ? 12.539 -6.77 -10.836 1 98.19 135 MET B C 1
ATOM 2601 O O . MET B 1 135 ? 12.227 -7.641 -11.648 1 98.19 135 MET B O 1
ATOM 2605 N N . PRO B 1 136 ? 13.227 -5.738 -11.203 1 97.81 136 PRO B N 1
ATOM 2606 C CA . PRO B 1 136 ? 13.484 -5.449 -12.609 1 97.81 136 PRO B CA 1
ATOM 2607 C C . PRO B 1 136 ? 14.203 -6.59 -13.328 1 97.81 136 PRO B C 1
ATOM 2609 O O . PRO B 1 136 ? 13.984 -6.812 -14.523 1 97.81 136 PRO B O 1
ATOM 2612 N N . ARG B 1 137 ? 14.93 -7.352 -12.609 1 96.62 137 ARG B N 1
ATOM 2613 C CA . ARG B 1 137 ? 15.688 -8.438 -13.227 1 96.62 137 ARG B CA 1
ATOM 2614 C C . ARG B 1 137 ? 14.789 -9.648 -13.477 1 96.62 137 ARG B C 1
ATOM 2616 O O . ARG B 1 137 ? 15.188 -10.586 -14.164 1 96.62 137 ARG B O 1
ATOM 2623 N N . ASN B 1 138 ? 13.656 -9.695 -12.867 1 96.94 138 ASN B N 1
ATOM 2624 C CA . ASN B 1 138 ? 12.719 -10.789 -13.078 1 96.94 138 ASN B CA 1
ATOM 2625 C C . ASN B 1 138 ? 11.906 -10.594 -14.359 1 96.94 138 ASN B C 1
ATOM 2627 O O . ASN B 1 138 ? 10.695 -10.375 -14.305 1 96.94 138 ASN B O 1
ATOM 2631 N N . LEU B 1 139 ? 12.523 -10.789 -15.453 1 97.19 139 LEU B N 1
ATOM 2632 C CA . LEU B 1 139 ? 11.945 -10.5 -16.75 1 97.19 139 LEU B CA 1
ATOM 2633 C C . LEU B 1 139 ? 10.742 -11.398 -17.031 1 97.19 139 LEU B C 1
ATOM 2635 O O . LEU B 1 139 ? 9.797 -10.984 -17.703 1 97.19 139 LEU B O 1
ATOM 2639 N N . GLY B 1 140 ? 10.859 -12.633 -16.484 1 97.25 140 GLY B N 1
ATOM 2640 C CA . GLY B 1 140 ? 9.734 -13.539 -16.641 1 97.25 140 GLY B CA 1
ATOM 2641 C C . GLY B 1 140 ? 8.445 -13 -16.047 1 97.25 140 GLY B C 1
ATOM 2642 O O . GLY B 1 140 ? 7.41 -12.984 -16.703 1 97.25 140 GLY B O 1
ATOM 2643 N N . SER B 1 141 ? 8.5 -12.555 -14.867 1 98.25 141 SER B N 1
ATOM 2644 C CA . SER B 1 141 ? 7.324 -12 -14.211 1 98.25 141 SER B CA 1
ATOM 2645 C C . SER B 1 141 ? 6.855 -10.719 -14.898 1 98.25 141 SER B C 1
ATOM 2647 O O . SER B 1 141 ? 5.652 -10.469 -15.008 1 98.25 141 SER B O 1
ATOM 2649 N N . MET B 1 142 ? 7.812 -9.922 -15.398 1 98.25 142 MET B N 1
ATOM 2650 C CA . MET B 1 142 ? 7.473 -8.719 -16.141 1 98.25 142 MET B CA 1
ATOM 2651 C C . MET B 1 142 ? 6.617 -9.055 -17.359 1 98.25 142 MET B C 1
ATOM 2653 O O . MET B 1 142 ? 5.57 -8.445 -17.578 1 98.25 142 MET B O 1
ATOM 2657 N N . ARG B 1 143 ? 7.043 -10.023 -18.062 1 98.31 143 ARG B N 1
ATOM 2658 C CA . ARG B 1 143 ? 6.348 -10.438 -19.281 1 98.31 143 ARG B CA 1
ATOM 2659 C C . ARG B 1 143 ? 4.953 -10.969 -18.953 1 98.31 143 ARG B C 1
ATOM 2661 O O . ARG B 1 143 ? 3.996 -10.688 -19.688 1 98.31 143 ARG B O 1
ATOM 2668 N N . VAL B 1 144 ? 4.836 -11.727 -17.875 1 98.81 144 VAL B N 1
ATOM 2669 C CA . VAL B 1 144 ? 3.547 -12.258 -17.453 1 98.81 144 VAL B CA 1
ATOM 2670 C C . VAL B 1 144 ? 2.555 -11.117 -17.25 1 98.81 144 VAL B C 1
ATOM 2672 O O . VAL B 1 144 ? 1.452 -11.133 -17.797 1 98.81 144 VAL B O 1
ATOM 2675 N N . LEU B 1 145 ? 2.941 -10.125 -16.531 1 98.88 145 LEU B N 1
ATOM 2676 C CA . LEU B 1 145 ? 2.051 -9.023 -16.172 1 98.88 145 LEU B CA 1
ATOM 2677 C C . LEU B 1 145 ? 1.717 -8.18 -17.406 1 98.88 145 LEU B C 1
ATOM 2679 O O . LEU B 1 145 ? 0.56 -7.805 -17.609 1 98.88 145 LEU B O 1
ATOM 2683 N N . GLU B 1 146 ? 2.719 -7.906 -18.188 1 98.69 146 GLU B N 1
ATOM 2684 C CA . GLU B 1 146 ? 2.467 -7.145 -19.406 1 98.69 146 GLU B CA 1
ATOM 2685 C C . GLU B 1 146 ? 1.495 -7.875 -20.328 1 98.69 146 GLU B C 1
ATOM 2687 O O . GLU B 1 146 ? 0.563 -7.27 -20.859 1 98.69 146 GLU B O 1
ATOM 2692 N N . LYS B 1 147 ? 1.721 -9.164 -20.484 1 98.69 147 LYS B N 1
ATOM 2693 C CA . LYS B 1 147 ? 0.844 -9.969 -21.328 1 98.69 147 LYS B CA 1
ATOM 2694 C C . LYS B 1 147 ? -0.563 -10.047 -20.75 1 98.69 147 LYS B C 1
ATOM 2696 O O . LYS B 1 147 ? -1.541 -10.195 -21.484 1 98.69 147 LYS B O 1
ATOM 2701 N N . ALA B 1 148 ? -0.648 -9.93 -19.438 1 98.62 148 ALA B N 1
ATOM 2702 C CA . ALA B 1 148 ? -1.947 -10 -18.781 1 98.62 148 ALA B CA 1
ATOM 2703 C C . ALA B 1 148 ? -2.656 -8.648 -18.812 1 98.62 148 ALA B C 1
ATOM 2705 O O . ALA B 1 148 ? -3.811 -8.531 -18.391 1 98.62 148 ALA B O 1
ATOM 2706 N N . GLY B 1 149 ? -2.008 -7.574 -19.266 1 98.5 149 GLY B N 1
ATOM 2707 C CA . GLY B 1 149 ? -2.674 -6.297 -19.469 1 98.5 149 GLY B CA 1
ATOM 2708 C C . GLY B 1 149 ? -2.211 -5.223 -18.5 1 98.5 149 GLY B C 1
ATOM 2709 O O . GLY B 1 149 ? -2.717 -4.098 -18.531 1 98.5 149 GLY B O 1
ATOM 2710 N N . PHE B 1 150 ? -1.221 -5.539 -17.703 1 98.88 150 PHE B N 1
ATOM 2711 C CA . PHE B 1 150 ? -0.697 -4.543 -16.781 1 98.88 150 PHE B CA 1
ATOM 2712 C C . PHE B 1 150 ? 0.161 -3.52 -17.516 1 98.88 150 PHE B C 1
ATOM 2714 O O . PHE B 1 150 ? 0.848 -3.857 -18.484 1 98.88 150 PHE B O 1
ATOM 2721 N N . HIS B 1 151 ? 0.146 -2.305 -17.031 1 98.75 151 HIS B N 1
ATOM 2722 C CA . HIS B 1 151 ? 1.047 -1.265 -17.516 1 98.75 151 HIS B CA 1
ATOM 2723 C C . HIS B 1 151 ? 2.033 -0.843 -16.438 1 98.75 151 HIS B C 1
ATOM 2725 O O . HIS B 1 151 ? 1.733 -0.94 -15.242 1 98.75 151 HIS B O 1
ATOM 2731 N N . LYS B 1 152 ? 3.182 -0.372 -16.844 1 98.69 152 LYS B N 1
ATOM 2732 C CA . LYS B 1 152 ? 4.203 0.108 -15.906 1 98.69 152 LYS B CA 1
ATOM 2733 C C . LYS B 1 152 ? 3.857 1.5 -15.383 1 98.69 152 LYS B C 1
ATOM 2735 O O . LYS B 1 152 ? 3.41 2.361 -16.141 1 98.69 152 LYS B O 1
ATOM 2740 N N . GLU B 1 153 ? 4.074 1.705 -14.094 1 98.75 153 GLU B N 1
ATOM 2741 C CA . GLU B 1 153 ? 3.736 3.01 -13.539 1 98.75 153 GLU B CA 1
ATOM 2742 C C . GLU B 1 153 ? 4.969 3.699 -12.953 1 98.75 153 GLU B C 1
ATOM 2744 O O . GLU B 1 153 ? 4.965 4.91 -12.742 1 98.75 153 GLU B O 1
ATOM 2749 N N . GLY B 1 154 ? 6 2.957 -12.742 1 98.5 154 GLY B N 1
ATOM 2750 C CA . GLY B 1 154 ? 7.227 3.531 -12.211 1 98.5 154 GLY B CA 1
ATOM 2751 C C . GLY B 1 154 ? 8.094 2.521 -11.484 1 98.5 154 GLY B C 1
ATOM 2752 O O . GLY B 1 154 ? 7.793 1.325 -11.484 1 98.5 154 GLY B O 1
ATOM 2753 N N . ILE B 1 155 ? 9.195 3.062 -10.922 1 98.69 155 ILE B N 1
ATOM 2754 C CA . ILE B 1 155 ? 10.117 2.238 -10.148 1 98.69 155 ILE B CA 1
ATOM 2755 C C . ILE B 1 155 ? 10.07 2.648 -8.68 1 98.69 155 ILE B C 1
ATOM 2757 O O . ILE B 1 155 ? 10.273 3.818 -8.352 1 98.69 155 ILE B O 1
ATOM 2761 N N . ALA B 1 156 ? 9.656 1.744 -7.84 1 98.69 156 ALA B N 1
ATOM 2762 C CA . ALA B 1 156 ? 9.828 1.932 -6.398 1 98.69 156 ALA B CA 1
ATOM 2763 C C . ALA B 1 156 ? 11.242 1.564 -5.965 1 98.69 156 ALA B C 1
ATOM 2765 O O . ALA B 1 156 ? 11.594 0.384 -5.902 1 98.69 156 ALA B O 1
ATOM 2766 N N . ARG B 1 157 ? 11.984 2.559 -5.629 1 98.12 157 ARG B N 1
ATOM 2767 C CA . ARG B 1 157 ? 13.391 2.336 -5.289 1 98.12 157 ARG B CA 1
ATOM 2768 C C . ARG B 1 157 ? 13.516 1.676 -3.922 1 98.12 157 ARG B C 1
ATOM 2770 O O . ARG B 1 157 ? 12.852 2.078 -2.965 1 98.12 157 ARG B O 1
ATOM 2777 N N . LYS B 1 158 ? 14.383 0.583 -3.865 1 98 158 LYS B N 1
ATOM 2778 C CA . LYS B 1 158 ? 14.703 -0.101 -2.615 1 98 158 LYS B CA 1
ATOM 2779 C C . LYS B 1 158 ? 13.445 -0.398 -1.812 1 98 158 LYS B C 1
ATOM 2781 O O . LYS B 1 158 ? 13.383 -0.108 -0.615 1 98 158 LYS B O 1
ATOM 2786 N N . ASN B 1 159 ? 12.516 -0.975 -2.42 1 98 159 ASN B N 1
ATOM 2787 C CA . ASN B 1 159 ? 11.148 -1.106 -1.922 1 98 159 ASN B CA 1
ATOM 2788 C C . ASN B 1 159 ? 11.016 -2.295 -0.976 1 98 159 ASN B C 1
ATOM 2790 O O . ASN B 1 159 ? 10.312 -2.209 0.036 1 98 159 ASN B O 1
ATOM 2794 N N . VAL B 1 160 ? 11.648 -3.395 -1.262 1 97.62 160 VAL B N 1
ATOM 2795 C CA . VAL B 1 160 ? 11.453 -4.645 -0.531 1 97.62 160 VAL B CA 1
ATOM 2796 C C . VAL B 1 160 ? 12.812 -5.254 -0.18 1 97.62 160 VAL B C 1
ATOM 2798 O O . VAL B 1 160 ? 13.711 -5.309 -1.022 1 97.62 160 VAL B O 1
ATOM 2801 N N . LYS B 1 161 ? 12.922 -5.727 1.033 1 96.62 161 LYS B N 1
ATOM 2802 C CA . LYS B 1 161 ? 14.141 -6.418 1.453 1 96.62 161 LYS B CA 1
ATOM 2803 C C . LYS B 1 161 ? 14.102 -7.887 1.042 1 96.62 161 LYS B C 1
ATOM 2805 O O . LYS B 1 161 ? 13.273 -8.656 1.527 1 96.62 161 LYS B O 1
ATOM 2810 N N . ILE B 1 162 ? 14.891 -8.258 0.145 1 95.19 162 ILE B N 1
ATOM 2811 C CA . ILE B 1 162 ? 15.016 -9.625 -0.35 1 95.19 162 ILE B CA 1
ATOM 2812 C C . ILE B 1 162 ? 16.391 -10.172 0.007 1 95.19 162 ILE B C 1
ATOM 2814 O O . ILE B 1 162 ? 17.422 -9.648 -0.449 1 95.19 162 ILE B O 1
ATOM 2818 N N . ASN B 1 163 ? 16.359 -11.195 0.828 1 91.75 163 ASN B N 1
ATOM 2819 C CA . ASN B 1 163 ? 17.594 -11.82 1.263 1 91.75 163 ASN B CA 1
ATOM 2820 C C . ASN B 1 163 ? 18.578 -10.789 1.836 1 91.75 163 ASN B C 1
ATOM 2822 O O . ASN B 1 163 ? 19.75 -10.758 1.457 1 91.75 163 ASN B O 1
ATOM 2826 N N . GLY B 1 164 ? 18.062 -9.867 2.523 1 92.12 164 GLY B N 1
ATOM 2827 C CA . GLY B 1 164 ? 18.859 -8.922 3.281 1 92.12 164 GLY B CA 1
ATOM 2828 C C . GLY B 1 164 ? 19.203 -7.668 2.5 1 92.12 164 GLY B C 1
ATOM 2829 O O . GLY B 1 164 ? 19.828 -6.75 3.031 1 92.12 164 GLY B O 1
ATOM 2830 N N . VAL B 1 165 ? 18.797 -7.625 1.213 1 94.56 165 VAL B N 1
ATOM 2831 C CA . VAL B 1 165 ? 19.141 -6.492 0.357 1 94.56 165 VAL B CA 1
ATOM 2832 C C . VAL B 1 165 ? 17.859 -5.766 -0.067 1 94.56 165 VAL B C 1
ATOM 2834 O O . VAL B 1 165 ? 16.891 -6.402 -0.485 1 94.56 165 VAL B O 1
ATOM 2837 N N . TRP B 1 166 ? 17.906 -4.465 0.117 1 96.75 166 TRP B N 1
ATOM 2838 C CA . TRP B 1 166 ? 16.797 -3.674 -0.387 1 96.75 166 TRP B CA 1
ATOM 2839 C C . TRP B 1 166 ? 16.812 -3.602 -1.91 1 96.75 166 TRP B C 1
ATOM 2841 O O . TRP B 1 166 ? 17.797 -3.133 -2.498 1 96.75 166 TRP B O 1
ATOM 2851 N N . GLU B 1 167 ? 15.734 -4.027 -2.508 1 97.38 167 GLU B N 1
ATOM 2852 C CA . GLU B 1 167 ? 15.672 -4.148 -3.963 1 97.38 167 GLU B CA 1
ATOM 2853 C C . GLU B 1 167 ? 14.625 -3.211 -4.555 1 97.38 167 GLU B C 1
ATOM 2855 O O . GLU B 1 167 ? 13.555 -3.029 -3.979 1 97.38 167 GLU B O 1
ATOM 2860 N N . ASP B 1 168 ? 15.016 -2.691 -5.762 1 98.19 168 ASP B N 1
ATOM 2861 C CA . ASP B 1 168 ? 14.039 -1.943 -6.547 1 98.19 168 ASP B CA 1
ATOM 2862 C C . ASP B 1 168 ? 12.922 -2.855 -7.047 1 98.19 168 ASP B C 1
ATOM 2864 O O . ASP B 1 168 ? 13.141 -4.047 -7.277 1 98.19 168 ASP B O 1
ATOM 2868 N N . HIS B 1 169 ? 11.773 -2.283 -7.234 1 98.69 169 HIS B N 1
ATOM 2869 C CA . HIS B 1 169 ? 10.672 -2.996 -7.867 1 98.69 169 HIS B CA 1
ATOM 2870 C C . HIS B 1 169 ? 9.992 -2.131 -8.922 1 98.69 169 HIS B C 1
ATOM 2872 O O . HIS B 1 169 ? 9.648 -0.976 -8.656 1 98.69 169 HIS B O 1
ATOM 2878 N N . GLN B 1 170 ? 9.891 -2.656 -10.109 1 98.81 170 GLN B N 1
ATOM 2879 C CA . GLN B 1 170 ? 8.984 -2.082 -11.102 1 98.81 170 GLN B CA 1
ATOM 2880 C C . GLN B 1 170 ? 7.531 -2.201 -10.648 1 98.81 170 GLN B C 1
ATOM 2882 O O . GLN B 1 170 ? 7.055 -3.299 -10.352 1 98.81 170 GLN B O 1
ATOM 2887 N N . VAL B 1 171 ? 6.855 -1.073 -10.555 1 98.88 171 VAL B N 1
ATOM 2888 C CA . VAL B 1 171 ? 5.445 -1.061 -10.172 1 98.88 171 VAL B CA 1
ATOM 2889 C C . VAL B 1 171 ? 4.574 -1.176 -11.422 1 98.88 171 VAL B C 1
ATOM 2891 O O . VAL B 1 171 ? 4.758 -0.424 -12.383 1 98.88 171 VAL B O 1
ATOM 2894 N N . LEU B 1 172 ? 3.676 -2.113 -11.445 1 98.88 172 LEU B N 1
ATOM 2895 C CA . LEU B 1 172 ? 2.695 -2.287 -12.516 1 98.88 172 LEU B CA 1
ATOM 2896 C C . LEU B 1 172 ? 1.278 -2.301 -11.953 1 98.88 172 LEU B C 1
ATOM 2898 O O . LEU B 1 172 ? 1.073 -2.625 -10.781 1 98.88 172 LEU B O 1
ATOM 2902 N N . ALA B 1 173 ? 0.365 -1.971 -12.828 1 98.88 173 ALA B N 1
ATOM 2903 C CA . ALA B 1 173 ? -1.033 -1.985 -12.406 1 98.88 173 ALA B CA 1
ATOM 2904 C C . ALA B 1 173 ? -1.957 -2.307 -13.578 1 98.88 173 ALA B C 1
ATOM 2906 O O . ALA B 1 173 ? -1.561 -2.189 -14.734 1 98.88 173 ALA B O 1
ATOM 2907 N N . ILE B 1 174 ? -3.102 -2.764 -13.25 1 98.81 174 ILE B N 1
ATOM 2908 C CA . ILE B 1 174 ? -4.199 -2.949 -14.195 1 98.81 174 ILE B CA 1
ATOM 2909 C C . ILE B 1 174 ? -5.5 -2.432 -13.578 1 98.81 174 ILE B C 1
ATOM 2911 O O . ILE B 1 174 ? -5.742 -2.604 -12.383 1 98.81 174 ILE B O 1
ATOM 2915 N N . LEU B 1 175 ? -6.297 -1.763 -14.383 1 98.62 175 LEU B N 1
ATOM 2916 C CA . LEU B 1 175 ? -7.535 -1.141 -13.93 1 98.62 175 LEU B CA 1
ATOM 2917 C C . LEU B 1 175 ? -8.75 -1.911 -14.438 1 98.62 175 LEU B C 1
ATOM 2919 O O . LEU B 1 175 ? -8.734 -2.438 -15.555 1 98.62 175 LEU B O 1
ATOM 2923 N N . ASN B 1 176 ? -9.758 -1.933 -13.617 1 98.12 176 ASN B N 1
ATOM 2924 C CA . ASN B 1 176 ? -11.039 -2.49 -14.039 1 98.12 176 ASN B CA 1
ATOM 2925 C C . ASN B 1 176 ? -11.633 -1.702 -15.203 1 98.12 176 ASN B C 1
ATOM 2927 O O . ASN B 1 176 ? -11.969 -0.527 -15.055 1 98.12 176 ASN B O 1
ATOM 2931 N N . PRO B 1 177 ? -11.742 -2.32 -16.344 1 95.5 177 PRO B N 1
ATOM 2932 C CA . PRO B 1 177 ? -12.242 -1.587 -17.516 1 95.5 177 PRO B CA 1
ATOM 2933 C C . PRO B 1 177 ? -13.648 -1.037 -17.312 1 95.5 177 PRO B C 1
ATOM 2935 O O . PRO B 1 177 ? -14.031 -0.044 -17.938 1 95.5 177 PRO B O 1
ATOM 2938 N N . ASP B 1 178 ? -14.43 -1.607 -16.469 1 92.5 178 ASP B N 1
ATOM 2939 C CA . ASP B 1 178 ? -15.797 -1.162 -16.203 1 92.5 178 ASP B CA 1
ATOM 2940 C C . ASP B 1 178 ? -15.805 0.172 -15.461 1 92.5 178 ASP B C 1
ATOM 2942 O O . ASP B 1 178 ? -16.828 0.857 -15.422 1 92.5 178 ASP B O 1
ATOM 2946 N N . ASP B 1 179 ? -14.703 0.542 -14.836 1 87.62 179 ASP B N 1
ATOM 2947 C CA . ASP B 1 179 ? -14.594 1.8 -14.102 1 87.62 179 ASP B CA 1
ATOM 2948 C C . ASP B 1 179 ? -14.023 2.904 -14.977 1 87.62 179 ASP B C 1
ATOM 2950 O O . ASP B 1 179 ? -14.086 4.086 -14.625 1 87.62 179 ASP B O 1
ATOM 2954 N N . GLU B 1 180 ? -13.32 2.541 -15.977 1 74.19 180 GLU B N 1
ATOM 2955 C CA . GLU B 1 180 ? -12.734 3.527 -16.875 1 74.19 180 GLU B CA 1
ATOM 2956 C C . GLU B 1 180 ? -13.812 4.266 -17.672 1 74.19 180 GLU B C 1
ATOM 2958 O O . GLU B 1 180 ? -13.609 5.414 -18.062 1 74.19 180 GLU B O 1
ATOM 2963 N N . GLN B 1 181 ? -14.914 3.645 -17.938 1 63.75 181 GLN B N 1
ATOM 2964 C CA . GLN B 1 181 ? -16.016 4.27 -18.672 1 63.75 181 GLN B CA 1
ATOM 2965 C C . GLN B 1 181 ? -16.766 5.254 -17.781 1 63.75 181 GLN B C 1
ATOM 2967 O O . GLN B 1 181 ? -17.547 6.07 -18.281 1 63.75 181 GLN B O 1
ATOM 2972 N N . GLN B 1 182 ? -16.469 5.43 -16.547 1 53.53 182 GLN B N 1
ATOM 2973 C CA . GLN B 1 182 ? -17.172 6.383 -15.688 1 53.53 182 GLN B CA 1
ATOM 2974 C C . GLN B 1 182 ? -16.328 7.625 -15.438 1 53.53 182 GLN B C 1
ATOM 2976 O O . GLN B 1 182 ? -15.094 7.543 -15.383 1 53.53 182 GLN B O 1
#